Protein AF-A0A963P7X6-F1 (afdb_monomer)

Mean predicted aligned error: 18.22 Å

pLDDT: mean 84.5, std 12.35, range [49.62, 98.19]

Foldseek 3Di:
DVVVVVVVVVVVVVVVVVVVVVVVVVVV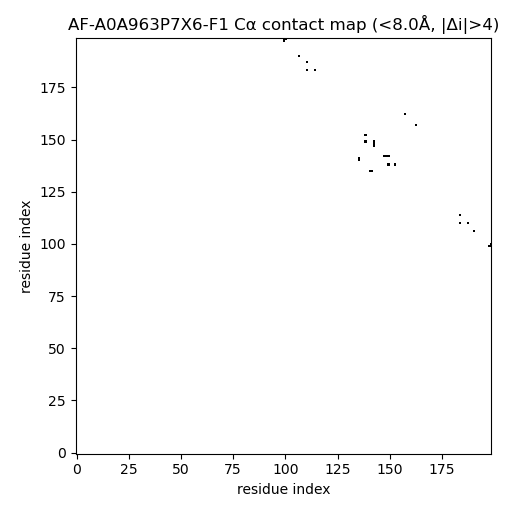VVVVVVVVVVVCVVCVVVVVVVVVVVVVVVVVVVVVVVVVVVVVVVVVVVVVCVVVPPDPPPDCPDPPDDPLDDPDDPLVVVLVVVLVVVVVVVVVVVVVVVVVPPDDPDPVVVCVVVVDDDPDDDDDPQDPVNVVVVVVVVVVVVVVVVVSVVVSVVSVVVVVVVSVVSD

Sequence (199 aa):
NQSLITQELGRMLAASEVQVAALGARVGEYETRLRRAQELLKTAPQIEAEFAQLNRDYGIHKKNYEDLVARRESASLSGELEGSSGSVDFRLIDPPRASQKPVAPNRLLLLPLALIAALGAGLGLAFVLSQLRAVFFDARAVRNTIGLPILGVVTLVRSEAARARESRSLKKFGLASSGLLGMFIAAVVVLTVLANRAG

Radius of gyration: 56.37 Å; Cα contacts (8 Å, |Δi|>4): 15; chains: 1; bounding box: 101×85×148 Å

Secondary structure (DSSP, 8-state):
-HHHHHHHHHHHHHHHHHHHHHHHHHHHHHHHHHHHHHHHHHHHHHHHHHHHHHHHHHHHHHHHHHHHHHHHHHHHHHHHHHHH-TT-----SS-----SS-SS--HHHHHHHHHHHHHHHHHHHHHHHHHH----SSHHHHHHHH-S-----------HHHHHHHHHHHHHHHHHHHHHHHHHHHHHHHHHHHHHH--

Structure (mmCIF, N/CA/C/O backbone):
data_AF-A0A963P7X6-F1
#
_entry.id   AF-A0A963P7X6-F1
#
loop_
_atom_site.group_PDB
_atom_site.id
_atom_site.type_symbol
_atom_site.label_atom_id
_atom_site.label_alt_id
_atom_site.label_comp_id
_atom_site.label_asym_id
_atom_site.label_entity_id
_atom_site.label_seq_id
_atom_site.pdbx_PDB_ins_code
_atom_site.Cartn_x
_atom_site.Cartn_y
_atom_site.Cartn_z
_atom_site.occupancy
_atom_site.B_iso_or_equiv
_atom_site.auth_seq_id
_atom_site.auth_comp_id
_atom_site.auth_asym_id
_atom_site.auth_atom_id
_atom_site.pdbx_PDB_model_num
ATOM 1 N N . ASN A 1 1 ? -62.415 -45.741 93.105 1.00 55.69 1 ASN A N 1
ATOM 2 C CA . ASN A 1 1 ? -61.188 -44.942 92.861 1.00 55.69 1 ASN A CA 1
ATOM 3 C C . ASN A 1 1 ? -60.464 -45.211 91.540 1.00 55.69 1 ASN A C 1
ATOM 5 O O . ASN A 1 1 ? -59.745 -44.325 91.108 1.00 55.69 1 ASN A O 1
ATOM 9 N N . GLN A 1 2 ? -60.654 -46.347 90.851 1.00 58.19 2 GLN A N 1
ATOM 10 C CA . GLN A 1 2 ? -59.949 -46.631 89.581 1.00 58.19 2 GLN A CA 1
ATOM 11 C C . GLN A 1 2 ? -60.440 -45.803 88.369 1.00 58.19 2 GLN A C 1
ATOM 13 O O . GLN A 1 2 ? -59.652 -45.505 87.482 1.00 58.19 2 GLN A O 1
ATOM 18 N N . SER A 1 3 ? -61.700 -45.347 88.375 1.00 69.31 3 SER A N 1
ATOM 19 C CA . SER A 1 3 ? -62.308 -44.538 87.297 1.00 69.31 3 SER A CA 1
ATOM 20 C C . SER A 1 3 ? -61.734 -43.122 87.146 1.00 69.31 3 SER A C 1
ATOM 22 O O . SER A 1 3 ? -61.826 -42.553 86.063 1.00 69.31 3 SER A O 1
ATOM 24 N N . LEU A 1 4 ? -61.183 -42.534 88.212 1.00 74.50 4 LEU A N 1
ATOM 25 C CA . LEU A 1 4 ? -60.636 -41.169 88.189 1.00 74.50 4 LEU A CA 1
ATOM 26 C C . LEU A 1 4 ? -59.253 -41.132 87.527 1.00 74.50 4 LEU A C 1
ATOM 28 O O . LEU A 1 4 ? -58.960 -40.235 86.746 1.00 74.50 4 LEU A O 1
ATOM 32 N N . ILE A 1 5 ? -58.426 -42.151 87.781 1.00 78.44 5 ILE A N 1
ATOM 33 C CA . ILE A 1 5 ? -57.069 -42.254 87.227 1.00 78.44 5 ILE A CA 1
ATOM 34 C C . ILE A 1 5 ? -57.119 -42.484 85.713 1.00 78.44 5 ILE A C 1
ATOM 36 O O . ILE A 1 5 ? -56.366 -41.865 84.969 1.00 78.44 5 ILE A O 1
ATOM 40 N N . THR A 1 6 ? -58.042 -43.320 85.232 1.00 82.19 6 THR A N 1
ATOM 41 C CA . THR A 1 6 ? -58.238 -43.547 83.791 1.00 82.19 6 THR A CA 1
ATOM 42 C C . THR A 1 6 ? -58.723 -42.292 83.064 1.00 82.19 6 THR A C 1
ATOM 44 O O . THR A 1 6 ? -58.369 -42.074 81.909 1.00 82.19 6 THR A O 1
ATOM 47 N N . GLN A 1 7 ? -59.507 -41.448 83.740 1.00 82.38 7 GLN A N 1
ATOM 48 C CA . GLN A 1 7 ? -60.008 -40.192 83.183 1.00 82.38 7 GLN A CA 1
ATOM 49 C C . GLN A 1 7 ? -58.900 -39.131 83.088 1.00 82.38 7 GLN A C 1
ATOM 51 O O . GLN A 1 7 ? -58.818 -38.412 82.092 1.00 82.38 7 GLN A O 1
ATOM 56 N N . GLU A 1 8 ? -58.010 -39.083 84.083 1.00 83.25 8 GLU A N 1
ATOM 57 C CA . GLU A 1 8 ? -56.861 -38.175 84.090 1.00 83.25 8 GLU A CA 1
ATOM 58 C C . GLU A 1 8 ? -55.786 -38.596 83.075 1.00 83.25 8 GLU A C 1
ATOM 60 O O . GLU A 1 8 ? -55.286 -37.759 82.325 1.00 83.25 8 GLU A O 1
ATOM 65 N N . LEU A 1 9 ? -55.503 -39.901 82.955 1.00 83.88 9 LEU A N 1
ATOM 66 C CA . LEU A 1 9 ? -54.617 -40.437 81.914 1.00 83.88 9 LEU A CA 1
ATOM 67 C C . LEU A 1 9 ? -55.161 -40.166 80.502 1.00 83.88 9 LEU A C 1
ATOM 69 O O . LEU A 1 9 ? -54.397 -39.787 79.618 1.00 83.88 9 LEU A O 1
ATOM 73 N N . GLY A 1 10 ? -56.478 -40.293 80.295 1.00 86.06 10 GLY A N 1
ATOM 74 C CA . GLY A 1 10 ? -57.125 -39.941 79.028 1.00 86.06 10 GLY A CA 1
ATOM 75 C C . GLY A 1 10 ? -57.015 -38.450 78.689 1.00 86.06 10 GLY A C 1
ATOM 76 O O . GLY A 1 10 ? -56.742 -38.100 77.543 1.00 86.06 10 GLY A O 1
ATOM 77 N N . ARG A 1 11 ? -57.149 -37.559 79.685 1.00 88.38 11 ARG A N 1
ATOM 78 C CA . ARG A 1 11 ? -56.899 -36.116 79.510 1.00 88.38 11 ARG A CA 1
ATOM 79 C C . ARG A 1 11 ? -55.444 -35.811 79.176 1.00 88.38 11 ARG A C 1
ATOM 81 O O . ARG A 1 11 ? -55.201 -34.987 78.302 1.00 88.38 11 ARG A O 1
ATOM 88 N N . MET A 1 12 ? -54.492 -36.450 79.856 1.00 87.06 12 MET A N 1
ATOM 89 C CA . MET A 1 12 ? -53.063 -36.267 79.586 1.00 87.06 12 MET A CA 1
ATOM 90 C C . MET A 1 12 ? -52.685 -36.740 78.181 1.00 87.06 12 MET A C 1
ATOM 92 O O . MET A 1 12 ? -51.943 -36.044 77.490 1.00 87.06 12 MET A O 1
ATOM 96 N N . LEU A 1 13 ? -53.230 -37.878 77.739 1.00 90.50 13 LEU A N 1
ATOM 97 C CA . LEU A 1 13 ? -53.030 -38.377 76.380 1.00 90.50 13 LEU A CA 1
ATOM 98 C C . LEU A 1 13 ? -53.606 -37.402 75.348 1.00 90.50 13 LEU A C 1
ATOM 100 O O . LEU A 1 13 ? -52.876 -36.969 74.465 1.00 90.50 13 LEU A O 1
ATOM 104 N N . ALA A 1 14 ? -54.857 -36.963 75.520 1.00 90.00 14 ALA A N 1
ATOM 105 C CA . ALA A 1 14 ? -55.477 -35.980 74.633 1.00 90.00 14 ALA A CA 1
ATOM 106 C C . ALA A 1 14 ? -54.707 -34.642 74.609 1.00 90.00 14 ALA A C 1
ATOM 108 O O . ALA A 1 14 ? -54.530 -34.038 73.553 1.00 90.00 14 ALA A O 1
ATOM 109 N N . ALA A 1 15 ? -54.195 -34.181 75.755 1.00 91.31 15 ALA A N 1
ATOM 110 C CA . ALA A 1 15 ? -53.365 -32.979 75.832 1.00 91.31 15 ALA A CA 1
ATOM 111 C C . ALA A 1 15 ? -52.019 -33.150 75.102 1.00 91.31 15 ALA A C 1
ATOM 113 O O . ALA A 1 15 ? -51.559 -32.222 74.433 1.00 91.31 15 ALA A O 1
ATOM 114 N N . SER A 1 16 ? -51.398 -34.329 75.201 1.00 90.56 16 SER A N 1
ATOM 115 C CA . SER A 1 16 ? -50.170 -34.663 74.476 1.00 90.56 16 SER A CA 1
ATOM 116 C C . SER A 1 16 ? -50.413 -34.773 72.968 1.00 90.56 16 SER A C 1
ATOM 118 O O . SER A 1 16 ? -49.650 -34.201 72.194 1.00 90.56 16 SER A O 1
ATOM 120 N N . GLU A 1 17 ? -51.507 -35.405 72.538 1.00 92.38 17 GLU A N 1
ATOM 121 C CA . GLU A 1 17 ? -51.907 -35.492 71.128 1.00 92.38 17 GLU A CA 1
ATOM 122 C C . GLU A 1 17 ? -52.142 -34.104 70.517 1.00 92.38 17 GLU A C 1
ATOM 124 O O . GLU A 1 17 ? -51.655 -33.816 69.423 1.00 92.38 17 GLU A O 1
ATOM 129 N N . VAL A 1 18 ? -52.800 -33.198 71.251 1.00 93.75 18 VAL A N 1
ATOM 130 C CA . VAL A 1 18 ? -52.970 -31.798 70.832 1.00 93.75 18 VAL A CA 1
ATOM 131 C C . VAL A 1 18 ? -51.624 -31.071 70.746 1.00 93.75 18 VAL A C 1
ATOM 133 O O . VAL A 1 18 ? -51.409 -30.308 69.804 1.00 93.75 18 VAL A O 1
ATOM 136 N N . GLN A 1 19 ? -50.692 -31.312 71.676 1.00 93.81 19 GLN A N 1
ATOM 137 C CA . GLN A 1 19 ? -49.341 -30.743 71.587 1.00 93.81 19 GLN A CA 1
ATOM 138 C C . GLN A 1 19 ? -48.577 -31.254 70.365 1.00 93.81 19 GLN A C 1
ATOM 140 O O . GLN A 1 19 ? -47.959 -30.450 69.670 1.00 93.81 19 GLN A O 1
ATOM 145 N N . VAL A 1 20 ? -48.634 -32.558 70.079 1.00 94.06 20 VAL A N 1
ATOM 146 C CA . VAL A 1 20 ? -47.999 -33.153 68.894 1.00 94.06 20 VAL A CA 1
ATOM 147 C C . VAL A 1 20 ? -48.605 -32.569 67.618 1.00 94.06 20 VAL A C 1
ATOM 149 O O . VAL A 1 20 ? -47.859 -32.164 66.727 1.00 94.06 20 VAL A O 1
ATOM 152 N N . ALA A 1 21 ? -49.931 -32.428 67.546 1.00 93.44 21 ALA A N 1
ATOM 153 C CA . ALA A 1 21 ? -50.608 -31.797 66.414 1.00 93.44 21 ALA A CA 1
ATOM 154 C C . ALA A 1 21 ? -50.208 -30.317 66.242 1.00 93.44 21 ALA A C 1
ATOM 156 O O . ALA A 1 21 ? -49.926 -29.874 65.127 1.00 93.44 21 ALA A O 1
ATOM 157 N N . ALA A 1 22 ? -50.113 -29.555 67.337 1.00 94.69 22 ALA A N 1
ATOM 158 C CA . ALA A 1 22 ? -49.682 -28.157 67.314 1.00 94.69 22 ALA A CA 1
ATOM 159 C C . ALA A 1 22 ? -48.206 -27.999 66.903 1.00 94.69 22 ALA A C 1
ATOM 161 O O . ALA A 1 22 ? -47.863 -27.092 66.141 1.00 94.69 22 ALA A O 1
ATOM 162 N N . LEU A 1 23 ? -47.325 -28.885 67.379 1.00 94.75 23 LEU A N 1
ATOM 163 C CA . LEU A 1 23 ? -45.923 -28.951 66.960 1.00 94.75 23 LEU A CA 1
ATOM 164 C C . LEU A 1 23 ? -45.806 -29.325 65.479 1.00 94.75 23 LEU A C 1
ATOM 166 O O . LEU A 1 23 ? -45.053 -28.673 64.761 1.00 94.75 23 LEU A O 1
ATOM 170 N N . GLY A 1 24 ? -46.594 -30.290 64.998 1.00 95.94 24 GLY A N 1
ATOM 171 C CA . GLY A 1 24 ? -46.655 -30.656 63.581 1.00 95.94 24 GLY A CA 1
ATOM 172 C C . GLY A 1 24 ? -47.089 -29.488 62.690 1.00 95.94 24 GLY A C 1
ATOM 173 O O . GLY A 1 24 ? -46.449 -29.215 61.674 1.00 95.94 24 GLY A O 1
ATOM 174 N N . ALA A 1 25 ? -48.108 -28.729 63.109 1.00 95.38 25 ALA A N 1
ATOM 175 C CA . ALA A 1 25 ? -48.533 -27.515 62.411 1.00 95.38 25 ALA A CA 1
ATOM 176 C C . ALA A 1 25 ? -47.420 -26.450 62.364 1.00 95.38 25 ALA A C 1
ATOM 178 O O . ALA A 1 25 ? -47.186 -25.850 61.313 1.00 95.38 25 ALA A O 1
ATOM 179 N N . ARG A 1 26 ? -46.681 -26.256 63.468 1.00 95.88 26 ARG A N 1
ATOM 180 C CA . ARG A 1 26 ? -45.519 -25.348 63.511 1.00 95.88 26 ARG A CA 1
ATOM 181 C C . ARG A 1 26 ? -44.387 -25.802 62.594 1.00 95.88 26 ARG A C 1
ATOM 183 O O . ARG A 1 26 ? -43.795 -24.964 61.923 1.00 95.88 26 ARG A O 1
ATOM 190 N N . VAL A 1 27 ? -44.082 -27.100 62.542 1.00 96.75 27 VAL A N 1
ATOM 191 C CA . VAL A 1 27 ? -43.053 -27.641 61.636 1.00 96.75 27 VAL A CA 1
ATOM 192 C C . VAL A 1 27 ? -43.431 -27.363 60.182 1.00 96.75 27 VAL A C 1
ATOM 194 O O . VAL A 1 27 ? -42.625 -26.783 59.458 1.00 96.75 27 VAL A O 1
ATOM 197 N N . GLY A 1 28 ? -44.670 -27.658 59.775 1.00 96.69 28 GLY A N 1
ATOM 198 C CA . GLY A 1 28 ? -45.136 -27.372 58.413 1.00 96.69 28 GLY A CA 1
ATOM 199 C C . GLY A 1 28 ? -45.115 -25.876 58.063 1.00 96.69 28 GLY A C 1
ATOM 200 O O . GLY A 1 28 ? -44.778 -25.489 56.936 1.00 96.69 28 GLY A O 1
ATOM 201 N N . GLU A 1 29 ? -45.410 -25.007 59.034 1.00 96.88 29 GLU A N 1
ATOM 202 C CA . GLU A 1 29 ? -45.262 -23.560 58.877 1.00 96.88 29 GLU A CA 1
ATOM 203 C C . GLU A 1 29 ? -43.791 -23.159 58.672 1.00 96.88 29 GLU A C 1
ATOM 205 O O . GLU A 1 29 ? -43.476 -22.426 57.728 1.00 96.88 29 GLU A O 1
ATOM 210 N N . TYR A 1 30 ? -42.878 -23.651 59.515 1.00 96.62 30 TYR A N 1
ATOM 211 C CA . TYR A 1 30 ? -41.449 -23.352 59.413 1.00 96.62 30 TYR A CA 1
ATOM 212 C C . TYR A 1 30 ? -40.830 -23.884 58.121 1.00 96.62 30 TYR A C 1
ATOM 214 O O . TYR A 1 30 ? -40.064 -23.159 57.491 1.00 96.62 30 TYR A O 1
ATOM 222 N N . GLU A 1 31 ? -41.200 -25.079 57.664 1.00 96.88 31 GLU A N 1
ATOM 223 C CA . GLU A 1 31 ? -40.775 -25.612 56.365 1.00 96.88 31 GLU A CA 1
ATOM 224 C C . GLU A 1 31 ? -41.252 -24.732 55.204 1.00 96.88 31 GLU A C 1
ATOM 226 O O . GLU A 1 31 ? -40.530 -24.498 54.234 1.00 96.88 31 GLU A O 1
ATOM 231 N N . THR A 1 32 ? -42.466 -24.190 55.298 1.00 97.06 32 THR A N 1
ATOM 232 C CA . THR A 1 32 ? -43.000 -23.267 54.289 1.00 97.06 32 THR A CA 1
ATOM 233 C C . THR A 1 32 ? -42.265 -21.925 54.306 1.00 97.06 32 THR A C 1
ATOM 235 O O . THR A 1 32 ? -41.929 -21.395 53.244 1.00 97.06 32 THR A O 1
ATOM 238 N N . ARG A 1 33 ? -41.942 -21.395 55.493 1.00 96.06 33 ARG A N 1
ATOM 239 C CA . ARG A 1 33 ? -41.109 -20.190 55.644 1.00 96.06 33 ARG A CA 1
ATOM 240 C C . ARG A 1 33 ? -39.686 -20.415 55.122 1.00 96.06 33 ARG A C 1
ATOM 242 O O . ARG A 1 33 ? -39.170 -19.551 54.417 1.00 96.06 33 ARG A O 1
ATOM 249 N N . LEU A 1 34 ? -39.085 -21.575 55.402 1.00 96.19 34 LEU A N 1
ATOM 250 C CA . LEU A 1 34 ? -37.756 -21.958 54.920 1.00 96.19 34 LEU A CA 1
ATOM 251 C C . LEU A 1 34 ? -37.727 -22.019 53.391 1.00 96.19 34 LEU A C 1
ATOM 253 O O . LEU A 1 34 ? -36.863 -21.399 52.780 1.00 96.19 34 LEU A O 1
ATOM 257 N N . ARG A 1 35 ? -38.704 -22.692 52.769 1.00 96.19 35 ARG A N 1
ATOM 258 C CA . ARG A 1 35 ? -38.819 -22.758 51.303 1.00 96.19 35 ARG A CA 1
ATOM 259 C C . ARG A 1 35 ? -38.944 -21.369 50.683 1.00 96.19 35 ARG A C 1
ATOM 261 O O . ARG A 1 35 ? -38.257 -21.072 49.713 1.00 96.19 35 ARG A O 1
ATOM 268 N N . ARG A 1 36 ? -39.756 -20.485 51.274 1.00 95.00 36 ARG A N 1
ATOM 269 C CA . ARG A 1 36 ? -39.890 -19.094 50.810 1.00 95.00 36 ARG A CA 1
ATOM 270 C C . ARG A 1 36 ? -38.576 -18.315 50.934 1.00 95.00 36 ARG A C 1
ATOM 272 O O . ARG A 1 36 ? -38.212 -17.601 50.008 1.00 95.00 36 ARG A O 1
ATOM 279 N N . ALA A 1 37 ? -37.855 -18.465 52.045 1.00 93.50 37 ALA A N 1
ATOM 280 C CA . ALA A 1 37 ? -36.552 -17.830 52.235 1.00 93.50 37 ALA A CA 1
ATOM 281 C C . ALA A 1 37 ? -35.497 -18.362 51.249 1.00 93.50 37 ALA A C 1
ATOM 283 O O . ALA A 1 37 ? -34.727 -17.582 50.696 1.00 93.50 37 ALA A O 1
ATOM 284 N N . GLN A 1 38 ? -35.490 -19.670 50.982 1.00 93.06 38 GLN A N 1
ATOM 285 C CA . GLN A 1 38 ? -34.602 -20.289 49.996 1.00 93.06 38 GLN A CA 1
ATOM 286 C C . GLN A 1 38 ? -34.885 -19.799 48.573 1.00 93.06 38 GLN A C 1
ATOM 288 O O . GLN A 1 38 ? -33.942 -19.533 47.836 1.00 93.06 38 GLN A O 1
ATOM 293 N N . GLU A 1 39 ? -36.152 -19.642 48.187 1.00 92.44 39 GLU A N 1
ATOM 294 C CA . GLU A 1 39 ? -36.515 -19.061 46.887 1.00 92.44 39 GLU A CA 1
ATOM 295 C C . GLU A 1 39 ? -36.036 -17.608 46.761 1.00 92.44 39 GLU A C 1
ATOM 297 O O . GLU A 1 39 ? -35.386 -17.263 45.777 1.00 92.44 39 GLU A O 1
ATOM 302 N N . LEU A 1 40 ? -36.235 -16.782 47.794 1.00 90.88 40 LEU A N 1
ATOM 303 C CA . LEU A 1 40 ? -35.739 -15.399 47.808 1.00 90.88 40 LEU A CA 1
ATOM 304 C C . LEU A 1 40 ? -34.207 -15.319 47.697 1.00 90.88 40 LEU A C 1
ATOM 306 O O . LEU A 1 40 ? -33.678 -14.450 47.002 1.00 90.88 40 LEU A O 1
ATOM 310 N N . LEU A 1 41 ? -33.485 -16.240 48.345 1.00 90.62 41 LEU A N 1
ATOM 311 C CA . LEU A 1 41 ? -32.024 -16.329 48.251 1.00 90.62 41 LEU A CA 1
ATOM 312 C C . LEU A 1 41 ? -31.540 -16.720 46.851 1.00 90.62 41 LEU A C 1
ATOM 314 O O . LEU A 1 41 ? -30.445 -16.320 46.466 1.00 90.62 41 LEU A O 1
ATOM 318 N N . LYS A 1 42 ? -32.329 -17.475 46.077 1.00 90.81 42 LYS A N 1
ATOM 319 C CA . LYS A 1 42 ? -31.991 -17.808 44.684 1.00 90.81 42 LYS A CA 1
ATOM 320 C C . LYS A 1 42 ? -32.194 -16.620 43.745 1.00 90.81 42 LYS A C 1
ATOM 322 O O . LYS A 1 42 ? -31.423 -16.461 42.802 1.00 90.81 42 LYS A O 1
ATOM 327 N N . THR A 1 43 ? -33.209 -15.792 43.991 1.00 91.44 43 THR A N 1
ATOM 328 C CA . THR A 1 43 ? -33.539 -14.649 43.125 1.00 91.44 43 THR A CA 1
ATOM 329 C C . THR A 1 43 ? -32.703 -13.407 43.424 1.00 91.44 43 THR A C 1
ATOM 331 O O . THR A 1 43 ? -32.418 -12.636 42.512 1.00 91.44 43 THR A O 1
ATOM 334 N N . ALA A 1 44 ? -32.271 -13.204 44.673 1.00 93.00 44 ALA A N 1
ATOM 335 C CA . ALA A 1 44 ? -31.518 -12.008 45.063 1.00 93.00 44 ALA A CA 1
ATOM 336 C C . ALA A 1 44 ? -30.215 -11.785 44.252 1.00 93.00 44 ALA A C 1
ATOM 338 O O . ALA A 1 44 ? -30.013 -10.666 43.782 1.00 93.00 44 ALA A O 1
ATOM 339 N N . PRO A 1 45 ? -29.368 -12.804 43.988 1.00 94.19 45 PRO A N 1
ATOM 340 C CA . PRO A 1 45 ? -28.168 -12.630 43.165 1.00 94.19 45 PRO A CA 1
ATOM 341 C C . PRO A 1 45 ? -28.470 -12.271 41.706 1.00 94.19 45 PRO A C 1
ATOM 343 O O . PRO A 1 45 ? -27.689 -11.563 41.079 1.00 94.19 45 PRO A O 1
ATOM 346 N N . GLN A 1 46 ? -29.588 -12.762 41.160 1.00 92.00 46 GLN A N 1
ATOM 347 C CA . GLN A 1 46 ? -29.990 -12.472 39.781 1.00 92.00 46 GLN A CA 1
ATOM 348 C C . GLN A 1 46 ? -30.399 -11.005 39.635 1.00 92.00 46 GLN A C 1
ATOM 350 O O . GLN A 1 46 ? -29.947 -10.339 38.710 1.00 92.00 46 GLN A O 1
ATOM 355 N N . ILE A 1 47 ? -31.178 -10.495 40.594 1.00 95.00 47 ILE A N 1
ATOM 356 C CA . ILE A 1 47 ? -31.592 -9.088 40.637 1.00 95.00 47 ILE A CA 1
ATOM 357 C C . ILE A 1 47 ? -30.371 -8.172 40.784 1.00 95.00 47 ILE A C 1
ATOM 359 O O . ILE A 1 47 ? -30.266 -7.175 40.076 1.00 95.00 47 ILE A O 1
ATOM 363 N N . GLU A 1 48 ? -29.421 -8.518 41.658 1.00 95.19 48 GLU A N 1
ATOM 364 C CA . GLU A 1 48 ? -28.190 -7.736 41.835 1.00 95.19 48 GLU A CA 1
ATOM 365 C C . GLU A 1 48 ? -27.339 -7.714 40.554 1.00 95.19 48 GLU A C 1
ATOM 367 O O . GLU A 1 48 ? -26.826 -6.669 40.153 1.00 95.19 48 GLU A O 1
ATOM 372 N N . ALA A 1 49 ? -27.221 -8.857 39.869 1.00 95.69 49 ALA A N 1
ATOM 373 C CA . ALA A 1 49 ? -26.503 -8.947 38.601 1.00 95.69 49 ALA A CA 1
ATOM 374 C C . ALA A 1 49 ? -27.172 -8.111 37.497 1.00 95.69 49 ALA A C 1
ATOM 376 O O . ALA A 1 49 ? -26.480 -7.390 36.776 1.00 95.69 49 ALA A O 1
ATOM 377 N N . GLU A 1 50 ? -28.502 -8.168 37.388 1.00 96.25 50 GLU A N 1
ATOM 378 C CA . GLU A 1 50 ? -29.278 -7.376 36.428 1.00 96.25 50 GLU A CA 1
ATOM 379 C C . GLU A 1 50 ? -29.161 -5.874 36.718 1.00 96.25 50 GLU A C 1
ATOM 381 O O . GLU A 1 50 ? -28.917 -5.080 35.809 1.00 96.25 50 GLU A O 1
ATOM 386 N N . PHE A 1 51 ? -29.229 -5.476 37.991 1.00 97.12 51 PHE A N 1
ATOM 387 C CA . PHE A 1 51 ? -29.033 -4.089 38.408 1.00 97.12 51 PHE A CA 1
ATOM 388 C C . PHE A 1 51 ? -27.621 -3.581 38.075 1.00 97.12 51 PHE A C 1
ATOM 390 O O . PHE A 1 51 ? -27.458 -2.491 37.517 1.00 97.12 51 PHE A O 1
ATOM 397 N N . ALA A 1 52 ? -26.589 -4.384 38.351 1.00 97.50 52 ALA A N 1
ATOM 398 C CA . ALA A 1 52 ? -25.207 -4.051 38.019 1.00 97.50 52 ALA A CA 1
ATOM 399 C C . ALA A 1 52 ? -24.979 -3.943 36.501 1.00 97.50 52 ALA A C 1
ATOM 401 O O . ALA A 1 52 ? -24.215 -3.081 36.049 1.00 97.50 52 ALA A O 1
ATOM 402 N N . GLN A 1 53 ? -25.633 -4.799 35.712 1.00 97.31 53 GLN A N 1
ATOM 403 C CA . GLN A 1 53 ? -25.605 -4.727 34.254 1.00 97.31 53 GLN A CA 1
ATOM 404 C C . GLN A 1 53 ? -26.284 -3.448 33.755 1.00 97.31 53 GLN A C 1
ATOM 406 O O . GLN A 1 53 ? -25.662 -2.681 33.024 1.00 97.31 53 GLN A O 1
ATOM 411 N N . LEU A 1 54 ? -27.501 -3.159 34.220 1.00 97.69 54 LEU A N 1
ATOM 412 C CA . LEU A 1 54 ? -28.256 -1.975 33.815 1.00 97.69 54 LEU A CA 1
ATOM 413 C C . LEU A 1 54 ? -27.502 -0.677 34.129 1.00 97.69 54 LEU A C 1
ATOM 415 O O . LEU A 1 54 ? -27.451 0.233 33.303 1.00 97.69 54 LEU A O 1
ATOM 419 N N . ASN A 1 55 ? -26.866 -0.597 35.299 1.00 97.62 55 ASN A N 1
ATOM 420 C CA . ASN A 1 55 ? -26.071 0.568 35.680 1.00 97.62 55 ASN A CA 1
ATOM 421 C C . ASN A 1 55 ? -24.837 0.755 34.776 1.00 97.62 55 ASN A C 1
ATOM 423 O O . ASN A 1 55 ? -24.478 1.880 34.421 1.00 97.62 55 ASN A O 1
ATOM 427 N N . ARG A 1 56 ? -24.195 -0.346 34.364 1.00 97.62 56 ARG A N 1
ATOM 428 C CA . ARG A 1 56 ? -23.068 -0.315 33.423 1.00 97.62 56 ARG A CA 1
ATOM 429 C C . ARG A 1 56 ? -23.509 0.150 32.040 1.00 97.62 56 ARG A C 1
ATOM 431 O O . ARG A 1 56 ? -22.867 1.033 31.472 1.00 97.62 56 ARG A O 1
ATOM 438 N N . ASP A 1 57 ? -24.602 -0.410 31.534 1.00 98.06 57 ASP A N 1
ATOM 439 C CA . ASP A 1 57 ? -25.155 -0.070 30.223 1.00 98.06 57 ASP A CA 1
ATOM 440 C C . ASP A 1 57 ? -25.584 1.401 30.193 1.00 98.06 57 ASP A C 1
ATOM 442 O O . ASP A 1 57 ? -25.206 2.143 29.284 1.00 98.06 57 ASP A O 1
ATOM 446 N N . TYR A 1 58 ? -26.258 1.874 31.245 1.00 98.19 58 TYR A N 1
ATOM 447 C CA . TYR A 1 58 ? -26.584 3.289 31.417 1.00 98.19 58 TYR A CA 1
ATOM 448 C C . TYR A 1 58 ? -25.333 4.181 31.386 1.00 98.19 58 TYR A C 1
ATOM 450 O O . TYR A 1 58 ? -25.319 5.201 30.695 1.00 98.19 58 TYR A O 1
ATOM 458 N N . GLY A 1 59 ? -24.257 3.785 32.076 1.00 98.00 59 GLY A N 1
ATOM 459 C CA . GLY A 1 59 ? -22.982 4.504 32.060 1.00 98.00 59 GLY A CA 1
ATOM 460 C C . GLY A 1 59 ? -22.357 4.606 30.663 1.00 98.00 59 GLY A C 1
ATOM 461 O O . GLY A 1 59 ? -21.894 5.680 30.273 1.00 98.00 59 GLY A O 1
ATOM 462 N N . ILE A 1 60 ? -22.390 3.521 29.883 1.00 98.19 60 ILE A N 1
ATOM 463 C CA . ILE A 1 60 ? -21.897 3.497 28.497 1.00 98.19 60 ILE A CA 1
ATOM 464 C C . ILE A 1 60 ? -22.750 4.408 27.608 1.00 98.19 60 ILE A C 1
ATOM 466 O O . ILE A 1 60 ? -22.211 5.228 26.864 1.00 98.19 60 ILE A O 1
ATOM 470 N N . HIS A 1 61 ? -24.076 4.300 27.696 1.00 97.81 61 HIS A N 1
ATOM 471 C CA . HIS A 1 61 ? -24.988 5.112 26.894 1.00 97.81 61 HIS A CA 1
ATOM 472 C C . HIS A 1 61 ? -24.866 6.602 27.209 1.00 97.81 61 HIS A C 1
ATOM 474 O O . HIS A 1 61 ? -24.812 7.412 26.283 1.00 97.81 61 HIS A O 1
ATOM 480 N N . LYS A 1 62 ? -24.752 6.960 28.492 1.00 98.12 62 LYS A N 1
ATOM 481 C CA . LYS A 1 62 ? -24.525 8.340 28.924 1.00 98.12 62 LYS A CA 1
ATOM 482 C C . LYS A 1 62 ? -23.216 8.894 28.358 1.00 98.12 62 LYS A C 1
ATOM 484 O O . LYS A 1 62 ? -23.237 9.959 27.749 1.00 98.12 62 LYS A O 1
ATOM 489 N N . LYS A 1 63 ? -22.107 8.156 28.487 1.00 98.12 63 LYS A N 1
ATOM 490 C CA . LYS A 1 63 ? -20.804 8.568 27.943 1.00 98.12 63 LYS A CA 1
ATOM 491 C C . LYS A 1 63 ? -20.861 8.767 26.427 1.00 98.12 63 LYS A C 1
ATOM 493 O O . LYS A 1 63 ? -20.408 9.788 25.926 1.00 98.12 63 LYS A O 1
ATOM 498 N N . ASN A 1 64 ? -21.449 7.817 25.699 1.00 97.75 64 ASN A N 1
ATOM 49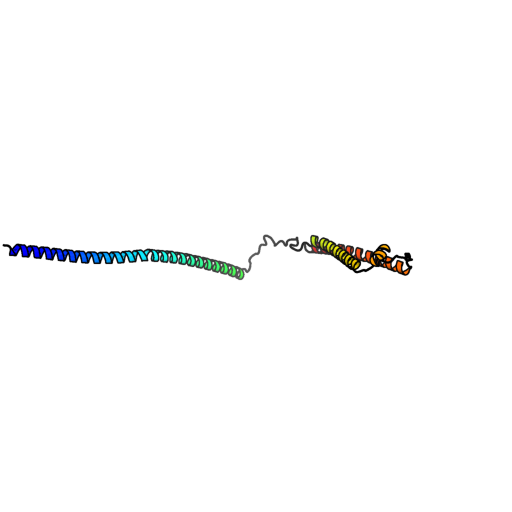9 C CA . ASN A 1 64 ? -21.583 7.925 24.247 1.00 97.75 64 ASN A CA 1
ATOM 500 C C . ASN A 1 64 ? -22.400 9.162 23.859 1.00 97.75 64 ASN A C 1
ATOM 502 O O . ASN A 1 64 ? -21.999 9.898 22.963 1.00 97.75 64 ASN A O 1
ATOM 506 N N . TYR A 1 65 ? -23.522 9.407 24.540 1.00 98.19 65 TYR A N 1
ATOM 507 C CA . TYR A 1 65 ? -24.339 10.596 24.314 1.00 98.19 65 TYR A CA 1
ATOM 508 C C . TYR A 1 65 ? -23.544 11.889 24.546 1.00 98.19 65 TYR A C 1
ATOM 510 O O . TYR A 1 65 ? -23.565 12.768 23.689 1.00 98.19 65 TYR A O 1
ATOM 518 N N . GLU A 1 66 ? -22.802 11.986 25.651 1.00 97.94 66 GLU A N 1
ATOM 519 C CA . GLU A 1 66 ? -21.938 13.136 25.949 1.00 97.94 66 GLU A CA 1
ATOM 520 C C . GLU A 1 66 ? -20.866 13.340 24.862 1.00 97.94 66 GLU A C 1
ATOM 522 O O . GLU A 1 66 ? -20.707 14.454 24.361 1.00 97.94 66 GLU A O 1
ATOM 527 N N . ASP A 1 67 ? -20.204 12.268 24.414 1.00 97.88 67 ASP A N 1
ATOM 528 C CA . ASP A 1 67 ? -19.204 12.317 23.337 1.00 97.88 67 ASP A CA 1
ATOM 529 C C . ASP A 1 67 ? -19.820 12.768 21.995 1.00 97.88 67 ASP A C 1
ATOM 531 O O . ASP A 1 67 ? -19.220 13.546 21.248 1.00 97.88 67 ASP A O 1
ATOM 535 N N . LEU A 1 68 ? -21.027 12.294 21.671 1.00 97.69 68 LEU A N 1
ATOM 536 C CA . LEU A 1 68 ? -21.783 12.676 20.472 1.00 97.69 68 LEU A CA 1
ATOM 537 C C . LEU A 1 68 ? -22.197 14.154 20.509 1.00 97.69 68 LEU A C 1
ATOM 539 O O . LEU A 1 68 ? -22.076 14.851 19.498 1.00 97.69 68 LEU A O 1
ATOM 543 N N . VAL A 1 69 ? -22.649 14.644 21.666 1.00 97.81 69 VAL A N 1
ATOM 544 C CA . VAL A 1 69 ? -23.000 16.057 21.870 1.00 97.81 69 VAL A CA 1
ATOM 545 C C . VAL A 1 69 ? -21.763 16.942 21.736 1.00 97.81 69 VAL A C 1
ATOM 547 O O . VAL A 1 69 ? -21.801 17.902 20.968 1.00 97.81 69 VAL A O 1
ATOM 550 N N . ALA A 1 70 ? -20.648 16.582 22.377 1.00 97.06 70 ALA A N 1
ATOM 551 C CA . ALA A 1 70 ? -19.394 17.328 22.272 1.00 97.06 70 ALA A CA 1
ATOM 552 C C . ALA A 1 70 ? -18.886 17.402 20.820 1.00 97.06 70 ALA A C 1
ATOM 554 O O . ALA A 1 70 ? -18.485 18.462 20.339 1.00 97.06 70 ALA A O 1
ATOM 555 N N . ARG A 1 71 ? -18.965 16.291 20.072 1.00 95.69 71 ARG A N 1
ATOM 556 C CA . ARG A 1 71 ? -18.615 16.263 18.641 1.00 95.69 71 ARG A CA 1
ATOM 557 C C . ARG A 1 71 ? -19.518 17.175 17.817 1.00 95.69 71 ARG A C 1
ATOM 559 O O . ARG A 1 71 ? -19.012 17.916 16.976 1.00 95.69 71 ARG A O 1
ATOM 566 N N . ARG A 1 72 ? -20.830 17.154 18.062 1.00 95.31 72 ARG A N 1
ATOM 567 C CA . ARG A 1 72 ? -21.785 18.037 17.378 1.00 95.31 72 ARG A CA 1
ATOM 568 C C . ARG A 1 72 ? -21.474 19.507 17.645 1.00 95.31 72 ARG A C 1
ATOM 570 O O . ARG A 1 72 ? -21.472 20.291 16.703 1.00 95.31 72 ARG A O 1
ATOM 577 N N . GLU A 1 73 ? -21.205 19.872 18.893 1.00 94.12 73 GLU A N 1
ATOM 578 C CA . GLU A 1 73 ? -20.862 21.247 19.262 1.00 94.12 73 GLU A CA 1
ATOM 579 C C . GLU A 1 73 ? -19.557 21.687 18.591 1.00 94.12 73 GLU A C 1
ATOM 581 O O . GLU A 1 73 ? -19.521 22.733 17.949 1.00 94.12 73 GLU A O 1
ATOM 586 N N . SER A 1 74 ? -18.522 20.839 18.609 1.00 90.81 74 SER A N 1
ATOM 587 C CA . SER A 1 74 ? -17.255 21.128 17.922 1.00 90.81 74 SER A CA 1
ATOM 588 C C . SER A 1 74 ? -17.417 21.305 16.404 1.00 90.81 74 SER A C 1
ATOM 590 O O . SER A 1 74 ? -16.776 22.171 15.804 1.00 90.81 74 SER A O 1
ATOM 592 N N . ALA A 1 75 ? -18.308 20.528 15.777 1.00 90.81 75 ALA A N 1
ATOM 593 C CA . ALA A 1 75 ? -18.632 20.664 14.361 1.00 90.81 75 ALA A CA 1
ATOM 594 C C . ALA A 1 75 ? -19.448 21.936 14.074 1.00 90.81 75 ALA A C 1
ATOM 596 O O . ALA A 1 75 ? -19.180 22.601 13.077 1.00 90.81 75 ALA A O 1
ATOM 597 N N . SER A 1 76 ? -20.393 22.305 14.951 1.00 88.56 76 SER A N 1
ATOM 598 C CA . SER A 1 76 ? -21.155 23.561 14.837 1.00 88.56 76 SER A CA 1
ATOM 599 C C . SER A 1 76 ? -20.227 24.767 14.918 1.00 88.56 76 SER A C 1
ATOM 601 O O . SER A 1 76 ? -20.265 25.619 14.039 1.00 88.56 76 SER A O 1
ATOM 603 N N . LEU A 1 77 ? -19.323 24.786 15.903 1.00 84.19 77 LEU A N 1
ATOM 604 C CA . LEU A 1 77 ? -18.317 25.838 16.049 1.00 84.19 77 LEU A CA 1
ATOM 605 C C . LEU A 1 77 ? -17.414 25.927 14.813 1.00 84.19 77 LEU A C 1
ATOM 607 O O . LEU A 1 77 ? -17.141 27.021 14.333 1.00 84.19 77 LEU A O 1
ATOM 611 N N . SER A 1 78 ? -16.989 24.789 14.257 1.00 79.69 78 SER A N 1
ATOM 612 C CA . SER A 1 78 ? -16.177 24.766 13.031 1.00 79.69 78 SER A CA 1
ATOM 613 C C . SER A 1 78 ? -16.932 25.344 11.826 1.00 79.69 78 SER A C 1
ATOM 615 O O . SER A 1 78 ? -16.375 26.158 11.095 1.00 79.69 78 SER A O 1
ATOM 617 N N . GLY A 1 79 ? -18.206 24.979 11.643 1.00 75.06 79 GLY A N 1
ATOM 618 C CA . GLY A 1 79 ? -19.040 25.493 10.551 1.00 75.06 79 GLY A CA 1
ATOM 619 C C . GLY A 1 79 ? -19.425 26.970 10.705 1.00 75.06 79 GLY A C 1
ATOM 620 O O . GLY A 1 79 ? -19.463 27.708 9.723 1.00 75.06 79 GLY A O 1
ATOM 621 N N . GLU A 1 80 ? -19.661 27.437 11.932 1.00 68.81 80 GLU A N 1
ATOM 622 C CA . GLU A 1 80 ? -19.902 28.855 12.231 1.00 68.81 80 GLU A CA 1
ATOM 623 C C . GLU A 1 80 ? -18.646 29.707 12.027 1.00 68.81 80 GLU A C 1
ATOM 625 O O . GLU A 1 80 ? -18.746 30.833 11.537 1.00 68.81 80 GLU A O 1
ATOM 630 N N . LEU A 1 81 ? -17.455 29.184 12.334 1.00 61.06 81 LEU A N 1
ATOM 631 C CA . LEU A 1 81 ? -16.196 29.851 12.003 1.00 61.06 81 LEU A CA 1
ATOM 632 C C . LEU A 1 81 ? -16.022 29.974 10.486 1.00 61.06 81 LEU A C 1
ATOM 634 O O . LEU A 1 81 ? -15.616 31.029 10.019 1.00 61.06 81 LEU A O 1
ATOM 638 N N . GLU A 1 82 ? -16.388 28.961 9.703 1.00 60.38 82 GLU A N 1
ATOM 639 C CA . GLU A 1 82 ? -16.311 28.996 8.235 1.00 60.38 82 GLU A CA 1
ATOM 640 C C . GLU A 1 82 ? -17.334 29.970 7.610 1.00 60.38 82 GLU A C 1
ATOM 642 O O . GLU A 1 82 ? -17.044 30.614 6.604 1.00 60.38 82 GLU A O 1
ATOM 647 N N . GLY A 1 83 ? -18.503 30.148 8.241 1.00 59.19 83 GLY A N 1
ATOM 648 C CA . GLY A 1 83 ? -19.534 31.104 7.813 1.00 59.19 83 GLY A CA 1
ATOM 649 C C . GLY A 1 83 ? -19.349 32.545 8.313 1.00 59.19 83 GLY A C 1
ATOM 650 O O . GLY A 1 83 ? -19.820 33.476 7.662 1.00 59.19 83 GLY A O 1
ATOM 651 N N . SER A 1 84 ? -18.675 32.749 9.451 1.00 55.97 84 SER A N 1
ATOM 652 C CA . SER A 1 84 ? -18.441 34.073 10.059 1.00 55.97 84 SER A CA 1
ATOM 653 C C . SER A 1 84 ? -17.055 34.655 9.780 1.00 55.97 84 SER A C 1
ATOM 655 O O . SER A 1 84 ? -16.846 35.847 10.005 1.00 55.97 84 SER A O 1
ATOM 657 N N . SER A 1 85 ? -16.122 33.864 9.238 1.00 49.62 85 SER A N 1
ATOM 658 C CA . SER A 1 85 ? -14.778 34.309 8.846 1.00 49.62 85 SER A CA 1
ATOM 659 C C . SER A 1 85 ? -14.759 35.128 7.549 1.00 49.62 85 SER A C 1
ATOM 661 O O . SER A 1 85 ? -13.952 34.920 6.645 1.00 49.62 85 SER A O 1
ATOM 663 N N . GLY A 1 86 ? -15.573 36.182 7.507 1.00 54.94 86 GLY A N 1
ATOM 664 C CA . GLY A 1 86 ? -15.100 37.427 6.919 1.00 54.94 86 GLY A CA 1
ATOM 665 C C . GLY A 1 86 ? -13.947 37.933 7.790 1.00 54.94 86 GLY A C 1
ATOM 666 O O . GLY A 1 86 ? -14.184 38.429 8.885 1.00 54.94 86 GLY A O 1
ATOM 667 N N . SER A 1 87 ? -12.710 37.768 7.314 1.00 53.91 87 SER A N 1
ATOM 668 C CA . SER A 1 87 ? -11.441 38.093 7.997 1.00 53.91 87 SER A CA 1
ATOM 669 C C . SER A 1 87 ? -10.972 37.112 9.082 1.00 53.91 87 SER A C 1
ATOM 671 O O . SER A 1 87 ? -10.771 37.487 10.234 1.00 53.91 87 SER A O 1
ATOM 673 N N . VAL A 1 88 ? -10.653 35.872 8.703 1.00 55.66 88 VAL A N 1
ATOM 674 C CA . VAL A 1 88 ? -9.515 35.190 9.348 1.00 55.66 88 VAL A CA 1
ATOM 675 C C . VAL A 1 88 ? -8.251 35.707 8.664 1.00 55.66 88 VAL A C 1
ATOM 677 O O . VAL A 1 88 ? -8.011 35.427 7.491 1.00 55.66 88 VAL A O 1
ATOM 680 N N . ASP A 1 89 ? -7.468 36.513 9.382 1.00 60.16 89 ASP A N 1
ATOM 681 C CA . ASP A 1 89 ? -6.127 36.928 8.960 1.00 60.16 89 ASP A CA 1
ATOM 682 C C . ASP A 1 89 ? -5.230 35.680 8.972 1.00 60.16 89 ASP A C 1
ATOM 684 O O . ASP A 1 89 ? -4.659 35.298 9.997 1.00 60.16 89 ASP A O 1
ATOM 688 N N . PHE A 1 90 ? -5.184 34.970 7.842 1.00 57.19 90 PHE A N 1
ATOM 689 C CA . PHE A 1 90 ? -4.306 33.825 7.639 1.00 57.19 90 PHE A CA 1
ATOM 690 C C . PHE A 1 90 ? -2.852 34.302 7.674 1.00 57.19 90 PHE A C 1
ATOM 692 O O . PHE A 1 90 ? -2.250 34.632 6.653 1.00 57.19 90 PHE A O 1
ATOM 699 N N . ARG A 1 91 ? -2.251 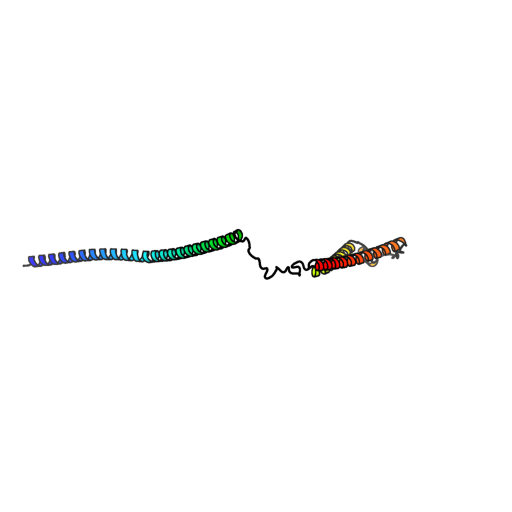34.319 8.865 1.00 65.88 91 ARG A N 1
ATOM 700 C CA . ARG A 1 91 ? -0.805 34.480 9.000 1.00 65.88 91 ARG A CA 1
ATOM 701 C C . ARG A 1 91 ? -0.128 33.170 8.629 1.00 65.88 91 ARG A C 1
ATOM 703 O O . ARG A 1 91 ? -0.181 32.186 9.360 1.00 65.88 91 ARG A O 1
ATOM 710 N N . LEU A 1 92 ? 0.504 33.176 7.464 1.00 59.69 92 LEU A N 1
ATOM 711 C CA . LEU A 1 92 ? 1.299 32.077 6.937 1.00 59.69 92 LEU A CA 1
ATOM 712 C C . LEU A 1 92 ? 2.566 31.897 7.797 1.00 59.69 92 LEU A C 1
ATOM 714 O O . LEU A 1 92 ? 3.543 32.615 7.608 1.00 59.69 92 LEU A O 1
ATOM 718 N N . ILE A 1 93 ? 2.535 30.984 8.775 1.00 68.25 93 ILE A N 1
ATOM 719 C CA . ILE A 1 93 ? 3.670 30.733 9.689 1.00 68.25 93 ILE A CA 1
ATOM 720 C C . ILE A 1 93 ? 4.778 29.917 9.001 1.00 68.25 93 ILE A C 1
ATOM 722 O O . ILE A 1 93 ? 5.953 30.227 9.172 1.00 68.25 93 ILE A O 1
ATOM 726 N N . ASP A 1 94 ? 4.425 28.911 8.195 1.00 58.31 94 ASP A N 1
ATOM 727 C CA . ASP A 1 94 ? 5.381 28.188 7.345 1.00 58.31 94 ASP A CA 1
ATOM 728 C C . ASP A 1 94 ? 4.657 27.736 6.064 1.00 58.31 94 ASP A C 1
ATOM 730 O O . ASP A 1 94 ? 3.730 26.921 6.134 1.00 58.31 94 ASP A O 1
ATOM 734 N N . PRO A 1 95 ? 4.993 28.298 4.890 1.00 69.25 95 PRO A N 1
ATOM 735 C CA . PRO A 1 95 ? 4.409 27.856 3.634 1.00 69.25 95 PRO A CA 1
ATOM 736 C C . PRO A 1 95 ? 4.727 26.375 3.387 1.00 69.25 95 PRO A C 1
ATOM 738 O O . PRO A 1 95 ? 5.833 25.924 3.701 1.00 69.25 95 PRO A O 1
ATOM 741 N N . PRO A 1 96 ? 3.803 25.605 2.784 1.00 66.69 96 PRO A N 1
ATOM 742 C CA . PRO A 1 96 ? 4.061 24.217 2.434 1.00 66.69 96 PRO A CA 1
ATOM 743 C C . PRO A 1 96 ? 5.271 24.146 1.501 1.00 66.69 96 PRO A C 1
ATOM 745 O O . PRO A 1 96 ? 5.232 24.586 0.351 1.00 66.69 96 PRO A O 1
ATOM 748 N N . ARG A 1 97 ? 6.376 23.595 2.006 1.00 64.62 97 ARG A N 1
ATOM 749 C CA . ARG A 1 97 ? 7.573 23.365 1.202 1.00 64.62 97 ARG A CA 1
ATOM 750 C C . ARG A 1 97 ? 7.323 22.143 0.340 1.00 64.62 97 ARG A C 1
ATOM 752 O O . ARG A 1 97 ? 7.320 21.015 0.831 1.00 64.62 97 ARG A O 1
ATOM 759 N N . ALA A 1 98 ? 7.124 22.364 -0.953 1.00 61.31 98 ALA A N 1
ATOM 760 C CA . ALA A 1 98 ? 7.228 21.287 -1.919 1.00 61.31 98 ALA A CA 1
ATOM 761 C C . ALA A 1 98 ? 8.633 20.673 -1.798 1.00 61.31 98 ALA A C 1
ATOM 763 O O . ALA A 1 98 ? 9.642 21.381 -1.852 1.00 61.31 98 ALA A O 1
ATOM 764 N N . SER A 1 99 ? 8.708 19.358 -1.581 1.00 57.16 99 SER A N 1
ATOM 765 C CA . SER A 1 99 ? 9.988 18.650 -1.606 1.00 57.16 99 SER A CA 1
ATOM 766 C C . SER A 1 99 ? 10.614 18.843 -2.984 1.00 57.16 99 SER A C 1
ATOM 768 O O . SER A 1 99 ? 10.093 18.336 -3.973 1.00 57.16 99 SER A O 1
ATOM 770 N N . GLN A 1 100 ? 11.761 19.525 -3.044 1.00 60.12 100 GLN A N 1
ATOM 771 C CA . GLN A 1 100 ? 12.544 19.694 -4.278 1.00 60.12 100 GLN A CA 1
ATOM 772 C C . GLN A 1 100 ? 13.043 18.352 -4.843 1.00 60.12 100 GLN A C 1
ATOM 774 O O . GLN A 1 100 ? 13.513 18.271 -5.975 1.00 60.12 100 GLN A O 1
ATOM 779 N N . LYS A 1 101 ? 12.969 17.277 -4.046 1.00 59.59 101 LYS A N 1
ATOM 780 C CA . LYS A 1 101 ? 13.362 15.932 -4.457 1.00 59.59 101 LYS A CA 1
ATOM 781 C C . LYS A 1 101 ? 12.124 15.147 -4.906 1.00 59.59 101 LYS A C 1
ATOM 783 O O . LYS A 1 101 ? 11.205 14.987 -4.095 1.00 59.59 101 LYS A O 1
ATOM 788 N N . PRO A 1 102 ? 12.104 14.629 -6.150 1.00 61.69 102 PRO A N 1
ATOM 789 C CA . PRO A 1 102 ? 11.019 13.784 -6.626 1.00 61.69 102 PRO A CA 1
ATOM 790 C C . PRO A 1 102 ? 10.877 12.545 -5.735 1.00 61.69 102 PRO A C 1
ATOM 792 O O . PRO A 1 102 ? 11.846 11.822 -5.520 1.00 61.69 102 PRO A O 1
ATOM 795 N N . VAL A 1 103 ? 9.664 12.296 -5.236 1.00 63.44 103 VAL A N 1
ATOM 796 C CA . VAL A 1 103 ? 9.357 11.179 -4.319 1.00 63.44 103 VAL A CA 1
ATOM 797 C C . VAL A 1 103 ? 9.297 9.834 -5.066 1.00 63.44 103 VAL A C 1
ATOM 799 O O . VAL A 1 103 ? 9.563 8.787 -4.484 1.00 63.44 103 VAL A O 1
ATOM 802 N N . ALA A 1 104 ? 9.011 9.853 -6.374 1.00 57.66 104 ALA A N 1
ATOM 803 C CA . ALA A 1 104 ? 9.061 8.691 -7.263 1.00 57.66 104 ALA A CA 1
ATOM 804 C C . ALA A 1 104 ? 9.077 9.118 -8.749 1.00 57.66 104 ALA A C 1
ATOM 806 O O . ALA A 1 104 ? 8.567 10.195 -9.074 1.00 57.66 104 ALA A O 1
ATOM 807 N N . PRO A 1 105 ? 9.556 8.281 -9.693 1.00 64.25 105 PRO A N 1
ATOM 808 C CA . PRO A 1 105 ? 10.517 7.178 -9.562 1.00 64.25 105 PRO A CA 1
ATOM 809 C C . PRO A 1 105 ? 11.980 7.672 -9.605 1.00 64.25 105 PRO A C 1
ATOM 811 O O . PRO A 1 105 ? 12.262 8.758 -10.110 1.00 64.25 105 PRO A O 1
ATOM 814 N N . ASN A 1 106 ? 12.935 6.854 -9.141 1.00 72.31 106 ASN A N 1
ATOM 815 C CA . ASN A 1 106 ? 14.376 7.154 -9.183 1.00 72.31 106 ASN A CA 1
ATOM 816 C C . ASN A 1 106 ? 14.930 7.088 -10.619 1.00 72.31 106 ASN A C 1
ATOM 818 O O . ASN A 1 106 ? 15.575 6.119 -11.023 1.00 72.31 106 ASN A O 1
ATOM 822 N N . ARG A 1 107 ? 14.680 8.141 -11.404 1.00 76.31 107 ARG A N 1
ATOM 823 C CA . ARG A 1 107 ? 15.052 8.244 -12.829 1.00 76.31 107 ARG A CA 1
ATOM 824 C C . ARG A 1 107 ? 16.558 8.058 -13.076 1.00 76.31 107 ARG A C 1
ATOM 826 O O . ARG A 1 107 ? 16.934 7.488 -14.095 1.00 76.31 107 ARG A O 1
ATOM 833 N N . LEU A 1 108 ? 17.397 8.456 -12.114 1.00 78.75 108 LEU A N 1
ATOM 834 C CA . LEU A 1 108 ? 18.855 8.250 -12.124 1.00 78.75 108 LEU A CA 1
ATOM 835 C C . LEU A 1 108 ? 19.264 6.768 -12.137 1.00 78.75 108 LEU A C 1
ATOM 837 O O . LEU A 1 108 ? 20.283 6.431 -12.729 1.00 78.75 108 LEU A O 1
ATOM 841 N N . LEU A 1 109 ? 18.474 5.884 -11.520 1.00 82.88 109 LEU A N 1
ATOM 842 C CA . LEU A 1 109 ? 18.766 4.448 -11.452 1.00 82.88 109 LEU A CA 1
ATOM 843 C C . LEU A 1 109 ? 18.149 3.677 -12.631 1.00 82.88 109 LEU A C 1
ATOM 845 O O . LEU A 1 109 ? 18.714 2.688 -13.091 1.00 82.88 109 LEU A O 1
ATOM 849 N N . LEU A 1 110 ? 17.023 4.155 -13.170 1.00 85.62 110 LEU A N 1
ATOM 850 C CA . LEU A 1 110 ? 16.334 3.511 -14.294 1.00 85.62 110 LEU A CA 1
ATOM 851 C C . LEU A 1 110 ? 17.068 3.665 -15.634 1.00 85.62 110 LEU A C 1
ATOM 853 O O . LEU A 1 110 ? 17.054 2.733 -16.433 1.00 85.62 110 LEU A O 1
ATOM 857 N N . LEU A 1 111 ? 17.721 4.803 -15.890 1.00 87.31 111 LEU A N 1
ATOM 858 C CA . LEU A 1 111 ? 18.456 5.033 -17.142 1.00 87.31 111 LEU A CA 1
ATOM 859 C C . LEU A 1 111 ? 19.610 4.040 -17.389 1.00 87.31 111 LEU A C 1
ATOM 861 O O . LEU A 1 111 ? 19.625 3.424 -18.458 1.00 87.31 111 LEU A O 1
ATOM 865 N N . PRO A 1 112 ? 20.567 3.833 -16.460 1.00 88.31 112 PRO A N 1
ATOM 866 C CA . PRO A 1 112 ? 21.635 2.855 -16.673 1.00 88.31 112 PRO A CA 1
ATOM 867 C C . PRO A 1 112 ? 21.093 1.422 -16.745 1.00 88.31 112 PRO A C 1
ATOM 869 O O . PRO A 1 112 ? 21.587 0.621 -17.535 1.00 88.31 112 PRO A O 1
ATOM 872 N N . LEU A 1 113 ? 20.036 1.107 -15.988 1.00 90.44 113 LEU A N 1
ATOM 873 C CA . LEU A 1 113 ? 19.385 -0.201 -16.048 1.00 90.44 113 LEU A CA 1
ATOM 874 C C . LEU A 1 113 ? 18.767 -0.462 -17.431 1.00 90.44 113 LEU A C 1
ATOM 876 O O . LEU A 1 113 ? 18.956 -1.535 -17.999 1.00 90.44 113 LEU A O 1
ATOM 880 N N . ALA A 1 114 ? 18.078 0.531 -17.997 1.00 90.56 114 ALA A N 1
ATOM 881 C CA . ALA A 1 114 ? 17.509 0.449 -19.338 1.00 90.56 114 ALA A CA 1
ATOM 882 C C . ALA A 1 114 ? 18.592 0.278 -20.415 1.00 90.56 114 ALA A C 1
ATOM 884 O O . ALA A 1 114 ? 18.396 -0.488 -21.358 1.00 90.56 114 ALA A O 1
ATOM 885 N N . LEU A 1 115 ? 19.751 0.931 -20.261 1.00 91.19 115 LEU A N 1
ATOM 886 C CA . LEU A 1 115 ? 20.886 0.758 -21.170 1.00 91.19 115 LEU A CA 1
ATOM 887 C C . LEU A 1 115 ? 21.423 -0.679 -21.132 1.00 91.19 115 LEU A C 1
ATOM 889 O O . LEU A 1 115 ? 21.598 -1.297 -22.181 1.00 91.19 115 LEU A O 1
ATOM 893 N N . ILE A 1 116 ? 21.642 -1.229 -19.935 1.00 94.19 116 ILE A N 1
ATOM 894 C CA . ILE A 1 116 ? 22.101 -2.615 -19.764 1.00 94.19 116 ILE A CA 1
ATOM 895 C C . ILE A 1 116 ? 21.076 -3.591 -20.352 1.00 94.19 116 ILE A C 1
ATOM 897 O O . ILE A 1 116 ? 21.453 -4.505 -21.084 1.00 94.19 116 ILE A O 1
ATOM 901 N N . ALA A 1 117 ? 19.785 -3.374 -20.094 1.00 94.69 117 ALA A N 1
ATOM 902 C CA . ALA A 1 117 ? 18.715 -4.198 -20.644 1.00 94.69 117 ALA A CA 1
ATOM 903 C C . ALA A 1 117 ? 18.674 -4.146 -22.181 1.00 94.69 117 ALA A C 1
ATOM 905 O O . ALA A 1 117 ? 18.551 -5.188 -22.820 1.00 94.69 117 ALA A O 1
ATOM 906 N N . ALA A 1 118 ? 18.832 -2.965 -22.787 1.00 92.38 118 ALA A N 1
ATOM 907 C CA . ALA A 1 118 ? 18.859 -2.804 -24.240 1.00 92.38 118 ALA A CA 1
ATOM 908 C C . ALA A 1 118 ? 20.071 -3.500 -24.883 1.00 92.38 118 ALA A C 1
ATOM 910 O O . ALA A 1 118 ? 19.924 -4.176 -25.903 1.00 92.38 118 ALA A O 1
ATOM 911 N N . LEU A 1 119 ? 21.256 -3.389 -24.272 1.00 94.00 119 LEU A N 1
ATOM 912 C CA . LEU A 1 119 ? 22.454 -4.108 -24.717 1.00 94.00 119 LEU A CA 1
ATOM 913 C C . LEU A 1 119 ? 22.268 -5.625 -24.594 1.00 94.00 119 LEU A C 1
ATOM 915 O O . LEU A 1 119 ? 22.552 -6.358 -25.541 1.00 94.00 119 LEU A O 1
ATOM 919 N N . GLY A 1 120 ? 21.739 -6.088 -23.459 1.00 95.44 120 GLY A N 1
ATOM 920 C CA . GLY A 1 120 ? 21.437 -7.497 -23.222 1.00 95.44 120 GLY A CA 1
ATOM 921 C C . GLY A 1 120 ? 20.432 -8.054 -24.231 1.00 95.44 120 GLY A C 1
ATOM 922 O O . GLY A 1 120 ? 20.669 -9.110 -24.813 1.00 95.44 120 GLY A O 1
ATOM 923 N N . ALA A 1 121 ? 19.356 -7.317 -24.511 1.00 95.00 121 ALA A N 1
ATOM 924 C CA . ALA A 1 121 ? 18.364 -7.689 -25.515 1.00 95.00 121 ALA A CA 1
ATOM 925 C C . ALA A 1 121 ? 18.964 -7.736 -26.930 1.00 95.00 121 ALA A C 1
ATOM 927 O O . ALA A 1 121 ? 18.699 -8.676 -27.677 1.00 95.00 121 ALA A O 1
ATOM 928 N N . GLY A 1 122 ? 19.811 -6.766 -27.291 1.00 92.69 122 GLY A N 1
ATOM 929 C CA . GLY A 1 122 ? 20.503 -6.746 -28.581 1.00 92.69 122 GLY A CA 1
ATOM 930 C C . GLY A 1 122 ? 21.446 -7.938 -28.769 1.00 92.69 122 GLY A C 1
ATOM 931 O O . GLY A 1 122 ? 21.406 -8.597 -29.810 1.00 92.69 122 GLY A O 1
ATOM 932 N N . LEU A 1 123 ? 22.251 -8.258 -27.751 1.00 93.81 123 LEU A N 1
ATOM 933 C CA . LEU A 1 123 ? 23.138 -9.425 -27.758 1.00 93.81 123 LEU A CA 1
ATOM 934 C C . LEU A 1 123 ? 22.350 -10.738 -27.788 1.00 93.81 123 LEU A C 1
ATOM 936 O O . LEU A 1 123 ? 22.676 -11.627 -28.572 1.00 93.81 123 LEU A O 1
ATOM 940 N N . GLY A 1 124 ? 21.293 -10.846 -26.982 1.00 95.31 124 GLY A N 1
ATOM 941 C CA . GLY A 1 124 ? 20.423 -12.020 -26.952 1.00 95.31 124 GLY A CA 1
ATOM 942 C C . GLY A 1 124 ? 19.751 -12.269 -28.300 1.00 95.31 124 GLY A C 1
ATOM 943 O O . GLY A 1 124 ? 19.779 -13.387 -28.812 1.00 95.31 124 GLY A O 1
ATOM 944 N N . LEU A 1 125 ? 19.221 -11.220 -28.933 1.00 93.38 125 LEU A N 1
ATOM 945 C CA . LEU A 1 125 ? 18.622 -11.325 -30.260 1.00 93.38 125 LEU A CA 1
ATOM 946 C C . LEU A 1 125 ? 19.658 -11.727 -31.319 1.00 93.38 125 LEU A C 1
ATOM 948 O O . LEU A 1 125 ? 19.381 -12.592 -32.150 1.00 93.38 125 LEU A O 1
ATOM 952 N N . ALA A 1 126 ? 20.861 -11.148 -31.275 1.00 90.88 126 ALA A N 1
ATOM 953 C CA . ALA A 1 126 ? 21.951 -11.525 -32.172 1.00 90.88 126 ALA A CA 1
ATOM 954 C C . ALA A 1 126 ? 22.362 -12.996 -31.995 1.00 90.88 126 ALA A C 1
ATOM 956 O O . ALA A 1 126 ? 22.592 -13.688 -32.987 1.00 90.88 126 ALA A O 1
ATOM 957 N N . PHE A 1 127 ? 22.401 -13.489 -30.755 1.00 91.69 127 PHE A N 1
ATOM 958 C CA . PHE A 1 127 ? 22.700 -14.885 -30.445 1.00 91.69 127 PHE A CA 1
ATOM 959 C C . PHE A 1 127 ? 21.643 -15.836 -31.017 1.00 91.69 127 PHE A C 1
ATOM 961 O O . PHE A 1 127 ? 21.987 -16.784 -31.721 1.00 91.69 127 PHE A O 1
ATOM 968 N N . VAL A 1 128 ? 20.355 -15.548 -30.802 1.00 94.12 128 VAL A N 1
ATOM 969 C CA . VAL A 1 128 ? 19.255 -16.356 -31.355 1.00 94.12 128 VAL A CA 1
ATOM 970 C C . VAL A 1 128 ? 19.297 -16.367 -32.884 1.00 94.12 128 VAL A C 1
ATOM 972 O O . VAL A 1 128 ? 19.231 -17.430 -33.497 1.00 94.12 128 VAL A O 1
ATOM 975 N N . LEU A 1 129 ? 19.476 -15.204 -33.518 1.00 91.06 129 LEU A N 1
ATOM 976 C CA . LEU A 1 129 ? 19.605 -15.110 -34.975 1.00 91.06 129 LEU A CA 1
ATOM 977 C C . LEU A 1 129 ? 20.829 -15.868 -35.501 1.00 91.06 129 LEU A C 1
ATOM 979 O O . LEU A 1 129 ? 20.763 -16.462 -36.577 1.00 91.06 129 LEU A O 1
ATOM 983 N N . SER A 1 130 ? 21.933 -15.873 -34.751 1.00 88.12 130 SER A N 1
ATOM 984 C CA . SER A 1 130 ? 23.120 -16.661 -35.083 1.00 88.12 130 SER A CA 1
ATOM 985 C C . SER A 1 130 ? 22.836 -18.159 -35.008 1.00 88.12 130 SER A C 1
ATOM 987 O O . SER A 1 130 ? 23.283 -18.897 -35.880 1.00 88.12 130 SER A O 1
ATOM 989 N N . GLN A 1 131 ? 22.071 -18.605 -34.012 1.00 87.19 131 GLN A N 1
ATOM 990 C CA . GLN A 1 131 ? 21.730 -20.015 -33.837 1.00 87.19 131 GLN A CA 1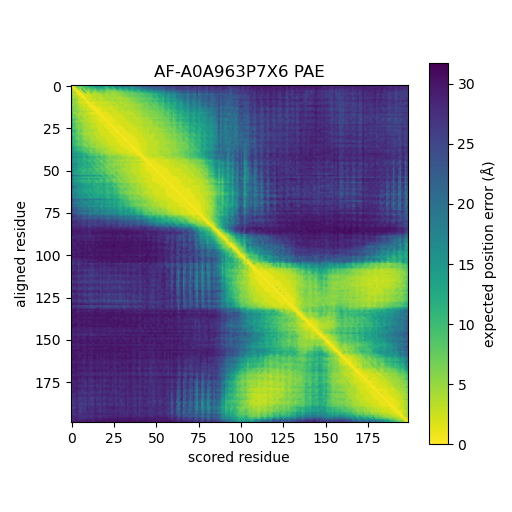
ATOM 991 C C . GLN A 1 131 ? 20.778 -20.529 -34.926 1.00 87.19 131 GLN A C 1
ATOM 993 O O . GLN A 1 131 ? 20.896 -21.668 -35.367 1.00 87.19 131 GLN A O 1
ATOM 998 N N . LEU A 1 132 ? 19.854 -19.684 -35.393 1.00 89.12 132 LEU A N 1
ATOM 999 C CA . LEU A 1 132 ? 18.937 -20.008 -36.492 1.00 89.12 132 LEU A CA 1
ATOM 1000 C C . LEU A 1 132 ? 19.635 -20.043 -37.859 1.00 89.12 132 LEU A C 1
ATOM 1002 O O . LEU A 1 132 ? 19.093 -20.581 -38.827 1.00 89.12 132 LEU A O 1
ATOM 1006 N N . ARG A 1 133 ? 20.839 -19.471 -37.967 1.00 83.25 133 ARG A N 1
ATOM 1007 C CA . ARG A 1 133 ? 21.608 -19.462 -39.207 1.00 83.25 133 ARG A CA 1
ATOM 1008 C C . ARG A 1 133 ? 22.363 -20.786 -39.351 1.00 83.25 133 ARG A C 1
ATOM 1010 O O . ARG A 1 133 ? 23.479 -20.932 -38.867 1.00 83.25 133 ARG A O 1
ATOM 1017 N N . ALA A 1 134 ? 21.775 -21.736 -40.073 1.00 70.19 134 ALA A N 1
ATOM 1018 C CA . ALA A 1 134 ? 22.424 -23.002 -40.411 1.00 70.19 134 ALA A CA 1
ATOM 1019 C C . ALA A 1 134 ? 23.587 -22.783 -41.403 1.00 70.19 134 ALA A C 1
ATOM 1021 O O . ALA A 1 134 ? 23.410 -22.854 -42.618 1.00 70.19 134 ALA A O 1
ATOM 1022 N N . VAL A 1 135 ? 24.781 -22.467 -40.894 1.00 79.38 135 VAL A N 1
ATOM 1023 C CA . VAL A 1 135 ? 26.008 -22.331 -41.696 1.00 79.38 135 VAL A CA 1
ATOM 1024 C C . VAL A 1 135 ? 27.134 -23.113 -41.042 1.00 79.38 135 VAL A C 1
ATOM 1026 O O . VAL A 1 135 ? 27.361 -23.005 -39.840 1.00 79.38 135 VAL A O 1
ATOM 1029 N N . PHE A 1 136 ? 27.874 -23.870 -41.845 1.00 78.31 136 PHE A N 1
ATOM 1030 C CA . PHE A 1 136 ? 29.081 -24.549 -41.395 1.00 78.31 136 PHE A CA 1
ATOM 1031 C C . PHE A 1 136 ? 30.288 -23.619 -41.558 1.00 78.31 136 PHE A C 1
ATOM 1033 O O . PHE A 1 136 ? 30.540 -23.112 -42.651 1.00 78.31 136 PHE A O 1
ATOM 1040 N N . PHE A 1 137 ? 31.029 -23.392 -40.472 1.00 77.38 137 PHE A N 1
ATOM 1041 C CA . PHE A 1 137 ? 32.194 -22.496 -40.458 1.00 77.38 137 PHE A CA 1
ATOM 1042 C C . PHE A 1 137 ? 33.519 -23.197 -40.789 1.00 77.38 137 PHE A C 1
ATOM 1044 O O . PHE A 1 137 ? 34.493 -22.527 -41.121 1.00 77.38 137 PHE A O 1
ATOM 1051 N N . ASP A 1 138 ? 33.564 -24.530 -40.721 1.00 80.94 138 ASP A N 1
ATOM 1052 C CA . ASP A 1 138 ? 34.746 -25.334 -41.042 1.00 80.94 138 ASP A CA 1
ATOM 1053 C C . ASP A 1 138 ? 34.341 -26.512 -41.937 1.00 80.94 138 ASP A C 1
ATOM 1055 O O . ASP A 1 138 ? 33.306 -27.150 -41.730 1.00 80.94 138 ASP A O 1
ATOM 1059 N N . ALA A 1 139 ? 35.191 -26.839 -42.906 1.00 78.75 139 ALA A N 1
ATOM 1060 C CA . ALA A 1 139 ? 35.066 -28.047 -43.705 1.00 78.75 139 ALA A CA 1
ATOM 1061 C C . ALA A 1 139 ? 35.044 -29.304 -42.820 1.00 78.75 139 ALA A C 1
ATOM 1063 O O . ALA A 1 139 ? 34.265 -30.218 -43.065 1.00 78.75 139 ALA A O 1
ATOM 1064 N N . ARG A 1 140 ? 35.810 -29.341 -41.723 1.00 80.38 140 ARG A N 1
ATOM 1065 C CA . ARG A 1 140 ? 35.757 -30.459 -40.760 1.00 80.38 140 ARG A CA 1
ATOM 1066 C C . ARG A 1 140 ? 34.365 -30.648 -40.151 1.00 80.38 140 ARG A C 1
ATOM 1068 O O . ARG A 1 140 ? 33.928 -31.785 -39.996 1.00 80.38 140 ARG A O 1
ATOM 1075 N N . ALA A 1 141 ? 33.652 -29.554 -39.871 1.00 82.25 141 ALA A N 1
ATOM 1076 C CA . ALA A 1 141 ? 32.282 -29.615 -39.366 1.00 82.25 141 ALA A CA 1
ATOM 1077 C C . ALA A 1 141 ? 31.337 -30.236 -40.409 1.00 82.25 141 ALA A C 1
ATOM 1079 O O . ALA A 1 141 ? 30.561 -31.123 -40.073 1.00 82.25 141 ALA A O 1
ATOM 1080 N N . VAL A 1 142 ? 31.481 -29.859 -41.685 1.00 82.56 142 VAL A N 1
ATOM 1081 C CA . VAL A 1 142 ? 30.719 -30.452 -42.799 1.00 82.56 142 VAL A CA 1
ATOM 1082 C C . VAL A 1 142 ? 30.988 -31.957 -42.928 1.00 82.56 142 VAL A C 1
ATOM 1084 O O . VAL A 1 142 ? 30.043 -32.737 -43.034 1.00 82.56 142 VAL A O 1
ATOM 1087 N N . ARG A 1 143 ? 32.261 -32.384 -42.871 1.00 83.00 143 ARG A N 1
ATOM 1088 C CA . ARG A 1 143 ? 32.645 -33.809 -42.932 1.00 83.00 143 ARG A CA 1
ATOM 1089 C C . ARG A 1 143 ? 31.970 -34.602 -41.817 1.00 83.00 143 ARG A C 1
ATOM 1091 O O . ARG A 1 143 ? 31.422 -35.664 -42.085 1.00 83.00 143 ARG A O 1
ATOM 1098 N N . ASN A 1 144 ? 32.016 -34.097 -40.586 1.00 83.56 144 ASN A N 1
ATOM 1099 C CA . ASN A 1 144 ? 31.485 -34.803 -39.421 1.00 83.56 144 ASN A CA 1
ATOM 1100 C C . ASN A 1 144 ? 29.953 -34.910 -39.445 1.00 83.56 144 ASN A C 1
ATOM 1102 O O . ASN A 1 144 ? 29.415 -35.899 -38.962 1.00 83.56 144 ASN A O 1
ATOM 1106 N N . THR A 1 145 ? 29.250 -33.925 -40.012 1.00 83.69 145 THR A N 1
ATOM 1107 C CA . THR A 1 145 ? 27.783 -33.956 -40.122 1.00 83.69 145 THR A CA 1
ATOM 1108 C C . THR A 1 145 ? 27.293 -34.826 -41.283 1.00 83.69 145 THR A C 1
ATOM 1110 O O . THR A 1 145 ? 26.272 -35.490 -41.148 1.00 83.69 145 THR A O 1
ATOM 1113 N N . ILE A 1 146 ? 27.999 -34.831 -42.419 1.00 84.25 146 ILE A N 1
ATOM 1114 C CA . ILE A 1 146 ? 27.575 -35.543 -43.639 1.00 84.25 146 ILE A CA 1
ATOM 1115 C C . ILE A 1 146 ? 28.168 -36.965 -43.715 1.00 84.25 146 ILE A C 1
ATOM 1117 O O . ILE A 1 146 ? 27.628 -37.826 -44.403 1.00 84.25 146 ILE A O 1
ATOM 1121 N N . GLY A 1 147 ? 29.274 -37.237 -43.014 1.00 81.75 147 GLY A N 1
ATOM 1122 C CA . GLY A 1 147 ? 29.926 -38.553 -42.972 1.00 81.75 147 GLY A CA 1
ATOM 1123 C C . GLY A 1 147 ? 30.731 -38.920 -44.225 1.00 81.75 147 GLY A C 1
ATOM 1124 O O . GLY A 1 147 ? 31.202 -40.048 -44.340 1.00 81.75 147 GLY A O 1
ATOM 1125 N N . LEU A 1 148 ? 30.915 -37.985 -45.164 1.00 85.25 148 LEU A N 1
ATOM 1126 C CA . LEU A 1 148 ? 31.613 -38.204 -46.437 1.00 85.25 148 LEU A CA 1
ATOM 1127 C C . LEU A 1 148 ? 32.987 -37.502 -46.471 1.00 85.25 148 LEU A C 1
ATOM 1129 O O . LEU A 1 148 ? 33.139 -36.404 -45.922 1.00 85.25 148 LEU A O 1
ATOM 1133 N N . PRO A 1 149 ? 34.008 -38.088 -47.132 1.00 81.88 149 PRO A N 1
ATOM 1134 C CA . PRO A 1 149 ? 35.316 -37.461 -47.275 1.00 81.88 149 PRO A CA 1
ATOM 1135 C C . PRO A 1 149 ? 35.251 -36.233 -48.197 1.00 81.88 149 PRO A C 1
ATOM 1137 O O . PRO A 1 149 ? 34.839 -36.310 -49.350 1.00 81.88 149 PRO A O 1
ATOM 1140 N N . ILE A 1 150 ? 35.699 -35.087 -47.684 1.00 80.88 150 ILE A N 1
ATOM 1141 C CA . ILE A 1 150 ? 35.816 -33.835 -48.445 1.00 80.88 150 ILE A CA 1
ATOM 1142 C C . ILE A 1 150 ? 37.051 -33.907 -49.347 1.00 80.88 150 ILE A C 1
ATOM 1144 O O . ILE A 1 150 ? 38.153 -34.129 -48.847 1.00 80.88 150 ILE A O 1
ATOM 1148 N N . LEU A 1 151 ? 36.855 -33.707 -50.653 1.00 84.06 151 LEU A N 1
ATOM 1149 C CA . LEU A 1 151 ? 37.899 -33.796 -51.686 1.00 84.06 151 LEU A CA 1
ATOM 1150 C C . LEU A 1 151 ? 38.794 -32.544 -51.764 1.00 84.06 151 LEU A C 1
ATOM 1152 O O . LEU A 1 151 ? 39.901 -32.610 -52.285 1.00 84.06 151 LEU A O 1
ATOM 1156 N N . GLY A 1 152 ? 38.337 -31.410 -51.228 1.00 81.81 152 GLY A N 1
ATOM 1157 C CA . GLY A 1 152 ? 39.093 -30.160 -51.175 1.00 81.81 152 GLY A CA 1
ATOM 1158 C C . GLY A 1 152 ? 38.240 -28.990 -50.686 1.00 81.81 152 GLY A C 1
ATOM 1159 O O . GLY A 1 152 ? 37.014 -29.083 -50.638 1.00 81.81 152 GLY A O 1
ATOM 1160 N N . VAL A 1 153 ? 38.889 -27.887 -50.312 1.00 82.50 153 VAL A N 1
ATOM 1161 C CA . VAL A 1 153 ? 38.233 -26.619 -49.956 1.00 82.50 153 VAL A CA 1
ATOM 1162 C C . VAL A 1 153 ? 38.651 -25.547 -50.951 1.00 82.50 153 VAL A C 1
ATOM 1164 O O . VAL A 1 153 ? 39.829 -25.427 -51.276 1.00 82.50 153 VAL A O 1
ATOM 1167 N N . VAL A 1 154 ? 37.691 -24.767 -51.444 1.00 82.75 154 VAL A N 1
ATOM 1168 C CA . VAL A 1 154 ? 37.974 -23.623 -52.317 1.00 82.75 154 VAL A CA 1
ATOM 1169 C C . VAL A 1 154 ? 37.879 -22.358 -51.484 1.00 82.75 154 VAL A C 1
ATOM 1171 O O . VAL A 1 154 ? 36.834 -22.058 -50.905 1.00 82.75 154 VAL A O 1
ATOM 1174 N N . THR A 1 155 ? 38.977 -21.611 -51.416 1.00 80.06 155 THR A N 1
ATOM 1175 C CA . THR A 1 155 ? 38.997 -20.320 -50.732 1.00 80.06 155 THR A CA 1
ATOM 1176 C C . THR A 1 155 ? 38.094 -19.343 -51.473 1.00 80.06 155 THR A C 1
ATOM 1178 O O . THR A 1 155 ? 38.251 -19.110 -52.671 1.00 80.06 155 THR A O 1
ATOM 1181 N N . LEU A 1 156 ? 37.149 -18.742 -50.753 1.00 78.38 156 LEU A N 1
ATOM 1182 C CA . LEU A 1 156 ? 36.266 -17.726 -51.311 1.00 78.38 156 LEU A CA 1
ATOM 1183 C C . LEU A 1 156 ? 37.079 -16.485 -51.720 1.00 78.38 156 LEU A C 1
ATOM 1185 O O . LEU A 1 156 ? 37.512 -15.708 -50.866 1.00 78.38 156 LEU A O 1
ATOM 1189 N N . VAL A 1 157 ? 37.224 -16.245 -53.025 1.00 81.31 157 VAL A N 1
ATOM 1190 C CA . VAL A 1 157 ? 37.716 -14.962 -53.543 1.00 81.31 157 VAL A CA 1
ATOM 1191 C C . VAL A 1 157 ? 36.565 -13.959 -53.489 1.00 81.31 157 VAL A C 1
ATOM 1193 O O . VAL A 1 157 ? 35.609 -14.021 -54.260 1.00 81.31 157 VAL A O 1
ATOM 1196 N N . ARG A 1 158 ? 36.622 -13.046 -52.516 1.00 76.94 158 ARG A N 1
ATOM 1197 C CA . ARG A 1 158 ? 35.585 -12.026 -52.306 1.00 76.94 158 ARG A CA 1
ATOM 1198 C C . ARG A 1 158 ? 35.533 -11.058 -53.492 1.00 76.94 158 ARG A C 1
ATOM 1200 O O . ARG A 1 158 ? 36.502 -10.341 -53.728 1.00 76.94 158 ARG A O 1
ATOM 1207 N N . SER A 1 159 ? 34.38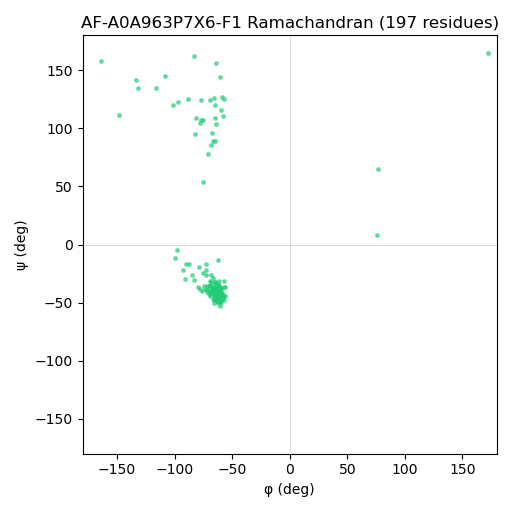5 -10.985 -54.165 1.00 84.31 159 SER A N 1
ATOM 1208 C CA . SER A 1 159 ? 34.118 -9.964 -55.185 1.00 84.31 159 SER A CA 1
ATOM 1209 C C . SER A 1 159 ? 34.098 -8.555 -54.577 1.00 84.31 159 SER A C 1
ATOM 1211 O O . SER A 1 159 ? 33.812 -8.378 -53.387 1.00 84.31 159 SER A O 1
ATOM 1213 N N . GLU A 1 160 ? 34.360 -7.528 -55.389 1.00 81.50 160 GLU A N 1
ATOM 1214 C CA . GLU A 1 160 ? 34.295 -6.125 -54.948 1.00 81.50 160 GLU A CA 1
ATOM 1215 C C . GLU A 1 160 ? 32.914 -5.765 -54.375 1.00 81.50 160 GLU A C 1
ATOM 1217 O O . GLU A 1 160 ? 32.815 -5.090 -53.349 1.00 81.50 160 GLU A O 1
ATOM 1222 N N . ALA A 1 161 ? 31.842 -6.322 -54.951 1.00 81.25 161 ALA A N 1
ATOM 1223 C CA . ALA A 1 161 ? 30.478 -6.179 -54.446 1.00 81.25 161 ALA A CA 1
ATOM 1224 C C . ALA A 1 161 ? 30.290 -6.793 -53.042 1.00 81.25 161 ALA A C 1
ATOM 1226 O O . ALA A 1 161 ? 29.600 -6.213 -52.198 1.00 81.25 161 ALA A O 1
ATOM 1227 N N . ALA A 1 162 ? 30.923 -7.938 -52.755 1.00 81.25 162 ALA A N 1
ATOM 1228 C CA . ALA A 1 162 ? 30.884 -8.561 -51.432 1.00 81.25 162 ALA A CA 1
ATOM 1229 C C . ALA A 1 162 ? 31.650 -7.730 -50.386 1.00 81.25 162 ALA A C 1
ATOM 1231 O O . ALA A 1 162 ? 31.137 -7.511 -49.286 1.00 81.25 162 ALA A O 1
ATOM 1232 N N . ARG A 1 163 ? 32.823 -7.184 -50.745 1.00 81.81 163 ARG A N 1
ATOM 1233 C CA . ARG A 1 163 ? 33.595 -6.262 -49.885 1.00 81.81 163 ARG A CA 1
ATOM 1234 C C . ARG A 1 163 ? 32.832 -4.959 -49.606 1.00 81.81 163 ARG A C 1
ATOM 1236 O O . ARG A 1 163 ? 32.789 -4.476 -48.472 1.00 81.81 163 ARG A O 1
ATOM 1243 N N . ALA A 1 164 ? 32.157 -4.407 -50.616 1.00 82.69 164 ALA A N 1
ATOM 1244 C CA . ALA A 1 164 ? 31.312 -3.225 -50.460 1.00 82.69 164 ALA A CA 1
ATOM 1245 C C . ALA A 1 164 ? 30.116 -3.479 -49.519 1.00 82.69 164 ALA A C 1
ATOM 1247 O O . ALA A 1 164 ? 29.717 -2.594 -48.761 1.00 82.69 164 ALA A O 1
ATOM 1248 N N . ARG A 1 165 ? 29.546 -4.690 -49.517 1.00 82.38 165 ARG A N 1
ATOM 1249 C CA . ARG A 1 165 ? 28.418 -5.049 -48.641 1.00 82.38 165 ARG A CA 1
ATOM 1250 C C . ARG A 1 165 ? 28.831 -5.189 -47.173 1.00 82.38 165 ARG A C 1
ATOM 1252 O O . ARG A 1 165 ? 28.097 -4.735 -46.299 1.00 82.38 165 ARG A O 1
ATOM 1259 N N . GLU A 1 166 ? 30.011 -5.741 -46.913 1.00 83.00 166 GLU A N 1
ATOM 1260 C CA . GLU A 1 166 ? 30.571 -5.891 -45.564 1.00 83.00 166 GLU A CA 1
ATOM 1261 C C . GLU A 1 166 ? 30.993 -4.547 -44.947 1.00 83.00 166 GLU A C 1
ATOM 1263 O O . GLU A 1 166 ? 30.673 -4.242 -43.796 1.00 83.00 166 GLU A O 1
ATOM 1268 N N . SER A 1 167 ? 31.631 -3.675 -45.733 1.00 81.75 167 SER A N 1
ATOM 1269 C CA . SER A 1 167 ? 31.946 -2.318 -45.266 1.00 81.75 167 SER A CA 1
ATOM 1270 C C . SER A 1 167 ? 30.679 -1.515 -44.947 1.00 81.75 167 SER A C 1
ATOM 1272 O O . SER A 1 167 ? 30.656 -0.750 -43.983 1.00 81.75 167 SER A O 1
ATOM 1274 N N . ARG A 1 168 ? 29.582 -1.726 -45.691 1.00 84.44 168 ARG A N 1
ATOM 1275 C CA . ARG A 1 168 ? 28.267 -1.151 -45.364 1.00 84.44 168 ARG A CA 1
ATOM 1276 C C . ARG A 1 168 ? 27.690 -1.716 -44.064 1.00 84.44 168 ARG A C 1
ATOM 1278 O O . ARG A 1 168 ? 27.095 -0.944 -43.321 1.00 84.44 168 ARG A O 1
ATOM 1285 N N . SER A 1 169 ? 27.846 -3.008 -43.759 1.00 84.12 169 SER A N 1
ATOM 1286 C CA . SER A 1 169 ? 27.361 -3.563 -42.482 1.00 84.12 169 SER A CA 1
ATOM 1287 C C . SER A 1 169 ? 28.146 -3.041 -41.282 1.00 84.12 169 SER A C 1
ATOM 1289 O O . SER A 1 169 ? 27.531 -2.701 -40.277 1.00 84.12 169 SER A O 1
ATOM 1291 N N . LEU A 1 170 ? 29.467 -2.882 -41.406 1.00 86.19 170 LEU A N 1
ATOM 1292 C CA . LEU A 1 170 ? 30.293 -2.282 -40.352 1.00 86.19 170 LEU A CA 1
ATOM 1293 C C . LEU A 1 170 ? 29.923 -0.814 -40.112 1.00 86.19 170 LEU A C 1
ATOM 1295 O O . LEU A 1 170 ? 29.753 -0.401 -38.968 1.00 86.19 170 LEU A O 1
ATOM 1299 N N . LYS A 1 171 ? 29.699 -0.039 -41.182 1.00 89.94 171 LYS A N 1
ATOM 1300 C CA . LYS A 1 171 ? 29.212 1.348 -41.075 1.00 89.94 171 LYS A CA 1
ATOM 1301 C C . LYS A 1 171 ? 27.834 1.426 -40.413 1.00 89.94 171 LYS A C 1
ATOM 1303 O O . LYS A 1 171 ? 27.626 2.275 -39.555 1.00 89.94 171 LYS A O 1
ATOM 1308 N N . LYS A 1 172 ? 26.905 0.530 -40.768 1.00 89.00 172 LYS A N 1
ATOM 1309 C CA . LYS A 1 172 ? 25.577 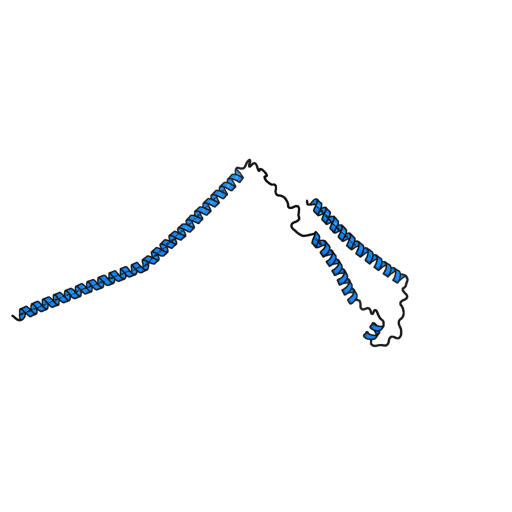0.445 -40.131 1.00 89.00 172 LYS A CA 1
ATOM 1310 C C . LYS A 1 172 ? 25.674 0.100 -38.645 1.00 89.00 172 LYS A C 1
ATOM 1312 O O . LYS A 1 172 ? 24.980 0.716 -37.846 1.00 89.00 172 LYS A O 1
ATOM 1317 N N . PHE A 1 173 ? 26.540 -0.841 -38.276 1.00 87.81 173 PHE A N 1
ATOM 1318 C CA . PHE A 1 173 ? 26.785 -1.202 -36.879 1.00 87.81 173 PHE A CA 1
ATOM 1319 C C . PHE A 1 173 ? 27.396 -0.042 -36.081 1.00 87.81 173 PHE A C 1
ATOM 1321 O O . PHE A 1 173 ? 26.956 0.236 -34.965 1.00 87.81 173 PHE A O 1
ATOM 1328 N N . GLY A 1 174 ? 28.355 0.673 -36.679 1.00 90.94 174 GLY A N 1
ATOM 1329 C CA . GLY A 1 174 ? 28.938 1.882 -36.101 1.00 90.94 174 GLY A CA 1
ATOM 1330 C C . GLY A 1 174 ? 27.888 2.967 -35.867 1.00 90.94 174 GLY A C 1
ATOM 1331 O O . GLY A 1 174 ? 27.771 3.461 -34.751 1.00 90.94 174 GLY A O 1
ATOM 1332 N N . LEU A 1 175 ? 27.063 3.261 -36.880 1.00 92.69 175 LEU A N 1
ATOM 1333 C CA . LEU A 1 175 ? 25.965 4.231 -36.782 1.00 92.69 175 LEU A CA 1
ATOM 1334 C C . LEU A 1 175 ? 24.931 3.846 -35.716 1.00 92.69 175 LEU A C 1
ATOM 1336 O O . LEU A 1 175 ? 24.486 4.706 -34.958 1.00 92.69 175 LEU A O 1
ATOM 1340 N N . ALA A 1 176 ? 24.562 2.567 -35.633 1.00 88.88 176 ALA A N 1
ATOM 1341 C CA . ALA A 1 176 ? 23.620 2.075 -34.632 1.00 88.88 176 ALA A CA 1
ATOM 1342 C C . ALA A 1 176 ? 24.184 2.208 -33.207 1.00 88.88 176 ALA A C 1
ATOM 1344 O O . ALA A 1 176 ? 23.503 2.722 -32.323 1.00 88.88 176 ALA A O 1
ATOM 1345 N N . SER A 1 177 ? 25.446 1.819 -33.000 1.00 88.44 177 SER A N 1
ATOM 1346 C CA . SER A 1 177 ? 26.126 1.943 -31.704 1.00 88.44 177 SER A CA 1
ATOM 1347 C C . SER A 1 177 ? 26.289 3.406 -31.279 1.00 88.44 177 SER A C 1
ATOM 1349 O O . SER A 1 177 ? 26.006 3.753 -30.133 1.00 88.44 177 SER A O 1
ATOM 1351 N N 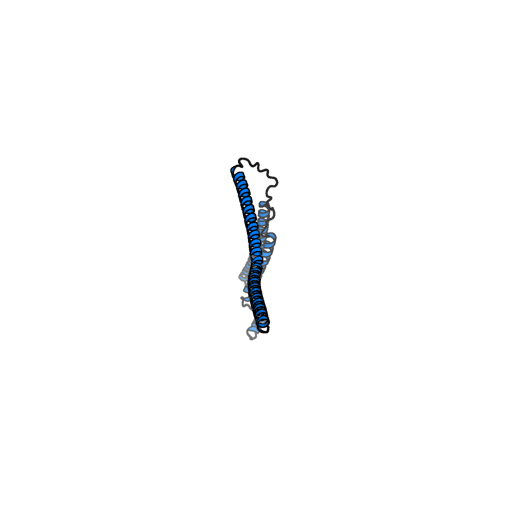. SER A 1 178 ? 26.675 4.292 -32.206 1.00 90.75 178 SER A N 1
ATOM 1352 C CA . SER A 1 178 ? 26.753 5.730 -31.928 1.00 90.75 178 SER A CA 1
ATOM 1353 C C . SER A 1 178 ? 25.379 6.345 -31.667 1.00 90.75 178 SER A C 1
ATOM 1355 O O . SER A 1 178 ? 25.254 7.210 -30.807 1.00 90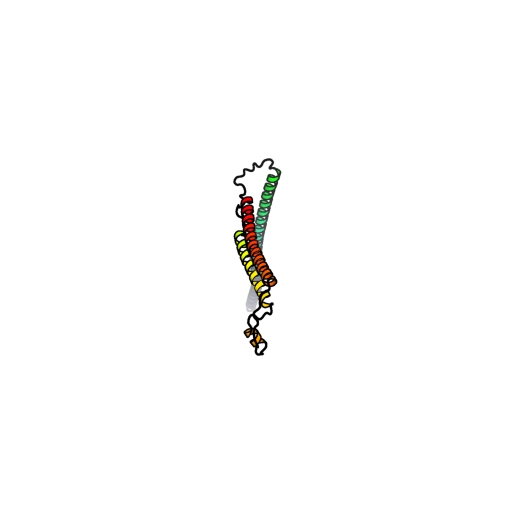.75 178 SER A O 1
ATOM 1357 N N . GLY A 1 179 ? 24.339 5.886 -32.371 1.00 92.31 179 GLY A N 1
ATOM 1358 C CA . GLY A 1 179 ? 22.962 6.338 -32.170 1.00 92.31 179 GLY A CA 1
ATOM 1359 C C . GLY A 1 179 ? 22.421 5.956 -30.793 1.00 92.31 179 GLY A C 1
ATOM 1360 O O . GLY A 1 179 ? 21.800 6.786 -30.135 1.00 92.31 179 GLY A O 1
ATOM 1361 N N . LEU A 1 180 ? 22.723 4.743 -30.319 1.00 90.88 180 LEU A N 1
ATOM 1362 C CA . LEU A 1 180 ? 22.356 4.290 -28.976 1.00 90.88 180 LEU A CA 1
ATOM 1363 C C . LEU A 1 180 ? 23.013 5.153 -27.889 1.00 90.88 180 LEU A C 1
ATOM 1365 O O . LEU A 1 180 ? 22.334 5.614 -26.973 1.00 90.88 180 LEU A O 1
ATOM 1369 N N . LEU A 1 181 ? 24.318 5.416 -28.015 1.00 91.62 181 LEU A N 1
ATOM 1370 C CA . LEU A 1 181 ? 25.044 6.296 -27.092 1.00 91.62 181 LEU A CA 1
ATOM 1371 C C . LEU A 1 181 ? 24.509 7.732 -27.140 1.00 91.62 181 LEU A C 1
ATOM 1373 O O . LEU A 1 181 ? 24.286 8.338 -26.094 1.00 91.62 181 LEU A O 1
ATOM 1377 N N . GLY A 1 182 ? 24.248 8.262 -28.337 1.00 93.12 182 GLY A N 1
ATOM 1378 C CA . GLY A 1 182 ? 23.671 9.593 -28.517 1.00 93.12 182 GLY A CA 1
ATOM 1379 C C . GLY A 1 182 ? 22.288 9.723 -27.877 1.00 93.12 182 GLY A C 1
ATOM 1380 O O . GLY A 1 182 ? 22.028 10.696 -27.173 1.00 93.12 182 GLY A O 1
ATOM 1381 N N . MET A 1 183 ? 21.424 8.719 -28.046 1.00 92.25 183 MET A N 1
ATOM 1382 C CA . MET A 1 183 ? 20.104 8.673 -27.413 1.00 92.25 183 MET A CA 1
ATOM 1383 C C . MET A 1 183 ? 20.204 8.599 -25.884 1.00 92.25 183 MET A C 1
ATOM 1385 O O . MET A 1 183 ? 19.452 9.283 -25.193 1.00 92.25 183 MET A O 1
ATOM 1389 N N . PHE A 1 184 ? 21.143 7.814 -25.348 1.00 91.69 184 PHE A N 1
ATOM 1390 C CA . PHE A 1 184 ? 21.384 7.737 -23.908 1.00 91.69 184 PHE A CA 1
ATOM 1391 C C . PHE A 1 184 ? 21.837 9.088 -23.335 1.00 91.69 184 PHE A C 1
ATOM 1393 O O . PHE A 1 184 ? 21.271 9.560 -22.350 1.00 91.69 184 PHE A O 1
ATOM 1400 N N . ILE A 1 185 ? 22.796 9.752 -23.989 1.00 91.19 185 ILE A N 1
ATOM 1401 C CA . ILE A 1 185 ? 23.266 11.086 -23.591 1.00 91.19 185 ILE A CA 1
ATOM 1402 C C . ILE A 1 185 ? 22.119 12.101 -23.664 1.00 91.19 185 ILE A C 1
ATOM 1404 O O . ILE A 1 185 ? 21.910 12.854 -22.715 1.00 91.19 185 ILE A O 1
ATOM 1408 N N . ALA A 1 186 ? 21.328 12.092 -24.740 1.00 91.81 186 ALA A N 1
ATOM 1409 C CA . ALA A 1 186 ? 20.169 12.970 -24.881 1.00 91.81 186 ALA A CA 1
ATOM 1410 C C . ALA A 1 186 ? 19.134 12.744 -23.766 1.00 91.81 186 ALA A C 1
ATOM 1412 O O . ALA A 1 186 ? 18.637 13.709 -23.192 1.00 91.81 186 ALA A O 1
ATOM 1413 N N . ALA A 1 187 ? 18.850 11.490 -23.403 1.00 88.56 187 ALA A N 1
ATOM 1414 C CA . ALA A 1 187 ? 17.935 11.161 -22.311 1.00 88.56 187 ALA A CA 1
ATOM 1415 C C . ALA A 1 187 ? 18.445 11.662 -20.948 1.00 88.56 187 ALA A C 1
ATOM 1417 O O . ALA A 1 187 ? 17.660 12.184 -20.155 1.00 88.56 187 ALA A O 1
ATOM 1418 N N . VAL A 1 188 ? 19.755 11.559 -20.691 1.00 89.19 188 VAL A N 1
ATOM 1419 C CA . VAL A 1 188 ? 20.387 12.110 -19.481 1.00 89.19 188 VAL A CA 1
ATOM 1420 C C . VAL A 1 188 ? 20.287 13.636 -19.460 1.00 89.19 188 VAL A C 1
ATOM 1422 O O . VAL A 1 188 ? 19.895 14.197 -18.442 1.00 89.19 188 VAL A O 1
ATOM 1425 N N . VAL A 1 189 ? 20.573 14.314 -20.575 1.00 89.38 189 VAL A N 1
ATOM 1426 C CA . VAL A 1 189 ? 20.477 15.782 -20.679 1.00 89.38 189 VAL A CA 1
ATOM 1427 C C . VAL A 1 189 ? 19.037 16.265 -20.501 1.00 89.38 189 VAL A C 1
ATOM 1429 O O . VAL A 1 189 ? 18.785 17.223 -19.777 1.00 89.38 189 VAL A O 1
ATOM 1432 N N . VAL A 1 190 ? 18.059 15.597 -21.115 1.00 88.81 190 VAL A N 1
ATOM 1433 C CA . VAL A 1 190 ? 16.640 15.930 -20.920 1.00 88.81 190 VAL A CA 1
ATOM 1434 C C . VAL A 1 190 ? 16.244 15.742 -19.457 1.00 88.81 190 VAL A C 1
ATOM 1436 O O . VAL A 1 190 ? 15.549 16.589 -18.899 1.00 88.81 190 VAL A O 1
ATOM 1439 N N . LEU A 1 191 ? 16.714 14.671 -18.810 1.00 84.44 191 LEU A N 1
ATOM 1440 C CA . LEU A 1 191 ? 16.450 14.431 -17.397 1.00 84.44 191 LEU A CA 1
ATOM 1441 C C . LEU A 1 191 ? 17.041 15.530 -16.506 1.00 84.44 191 LEU A C 1
ATOM 1443 O O . LEU A 1 191 ? 16.347 15.995 -15.606 1.00 84.44 191 LEU A O 1
ATOM 1447 N N . THR A 1 192 ? 18.284 15.956 -16.743 1.00 83.12 192 THR A N 1
ATOM 1448 C CA . THR A 1 192 ? 18.916 17.018 -15.943 1.00 83.12 192 THR A CA 1
ATOM 1449 C C . THR A 1 192 ? 18.244 18.369 -16.165 1.00 83.12 192 THR A C 1
ATOM 1451 O O . THR A 1 192 ? 18.013 19.097 -15.204 1.00 83.12 192 THR A O 1
ATOM 1454 N N . VAL A 1 193 ? 17.837 18.688 -17.397 1.00 85.38 193 VAL A N 1
ATOM 1455 C CA . VAL A 1 193 ? 17.084 19.915 -17.701 1.00 85.38 193 VAL A CA 1
ATOM 1456 C C . VAL A 1 193 ? 15.709 19.906 -17.033 1.00 85.38 193 VAL A C 1
ATOM 1458 O O . VAL A 1 193 ? 15.306 20.916 -16.465 1.00 85.38 193 VAL A O 1
ATOM 1461 N N . LEU A 1 194 ? 14.985 18.784 -17.069 1.00 79.94 194 LEU A N 1
ATOM 1462 C CA . LEU A 1 194 ? 13.691 18.659 -16.392 1.00 79.94 194 LEU A CA 1
ATOM 1463 C C . LEU A 1 194 ? 13.835 18.720 -14.870 1.00 79.94 194 LEU A C 1
ATOM 1465 O O . LEU A 1 194 ? 13.019 19.364 -14.221 1.00 79.94 194 LEU A O 1
ATOM 1469 N N . ALA A 1 195 ? 14.871 18.094 -14.309 1.00 72.81 195 ALA A N 1
ATOM 1470 C CA . ALA A 1 195 ? 15.157 18.161 -12.879 1.00 72.81 195 ALA A CA 1
ATOM 1471 C C . ALA A 1 195 ? 15.461 19.599 -12.431 1.00 72.81 195 ALA A C 1
ATOM 1473 O O . ALA A 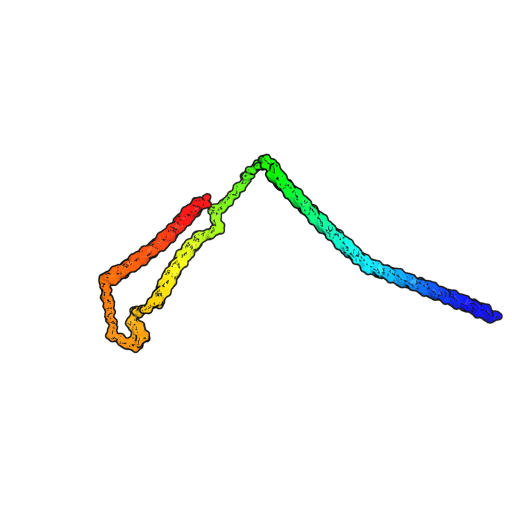1 195 ? 14.933 20.038 -11.417 1.00 72.81 195 ALA A O 1
ATOM 1474 N N . ASN A 1 196 ? 16.227 20.352 -13.223 1.00 74.56 196 ASN A N 1
ATOM 1475 C CA . ASN A 1 196 ? 16.551 21.751 -12.934 1.00 74.56 196 ASN A CA 1
ATOM 1476 C C . ASN A 1 196 ? 15.370 22.714 -13.140 1.00 74.56 196 ASN A C 1
ATOM 1478 O O . ASN A 1 196 ? 15.397 23.811 -12.603 1.00 74.56 196 ASN A O 1
ATOM 1482 N N . ARG A 1 197 ? 14.364 22.342 -13.944 1.00 69.75 197 ARG A N 1
ATOM 1483 C CA . ARG A 1 197 ? 13.134 23.132 -14.148 1.00 69.75 197 ARG A CA 1
ATOM 1484 C C . ARG A 1 197 ? 12.037 22.831 -13.123 1.00 69.75 197 ARG A C 1
ATOM 1486 O O . ARG A 1 197 ? 11.067 23.576 -13.062 1.00 69.75 197 ARG A O 1
ATOM 1493 N N . ALA A 1 198 ? 12.144 21.710 -12.412 1.00 59.06 198 ALA A N 1
ATOM 1494 C CA . ALA A 1 198 ? 11.157 21.246 -11.438 1.00 59.06 198 ALA A CA 1
ATOM 1495 C C . ALA A 1 198 ? 11.520 21.588 -9.978 1.00 59.06 198 ALA A C 1
ATOM 1497 O O . ALA A 1 198 ? 10.726 21.286 -9.088 1.00 59.06 198 ALA A O 1
ATOM 1498 N N . GLY A 1 199 ? 12.701 22.170 -9.740 1.00 51.09 199 GLY A N 1
ATOM 1499 C CA . GLY A 1 199 ? 13.095 22.801 -8.474 1.00 51.09 199 GLY A CA 1
ATOM 1500 C C . GLY A 1 199 ? 12.969 24.313 -8.564 1.00 51.09 199 GLY A C 1
ATOM 1501 O O . GLY A 1 199 ? 12.697 24.916 -7.505 1.00 51.09 199 GLY A O 1
#

Solvent-accessible surface area (backbone atoms only — not comparable to full-atom values): 11713 Å² total; per-residue (Å²): 122,71,71,59,56,58,52,51,50,52,50,52,49,54,52,49,52,51,49,52,53,53,50,50,53,49,49,56,49,50,53,51,51,49,52,54,51,53,52,51,62,65,48,49,62,54,54,53,51,52,51,55,47,52,55,50,51,50,51,52,53,49,50,51,51,52,55,51,49,52,50,51,51,55,50,49,54,51,52,49,48,70,73,60,51,81,77,68,82,80,74,78,86,72,75,87,74,74,71,72,62,81,92,68,76,69,60,84,62,50,54,61,51,51,50,54,49,52,51,49,50,52,52,51,51,51,49,52,57,53,69,70,51,90,70,79,93,42,72,68,56,48,30,70,75,71,74,51,88,78,93,75,84,82,81,83,79,76,49,70,69,54,54,53,52,51,54,50,50,54,52,50,52,50,52,51,56,51,47,53,52,50,51,51,52,50,52,51,51,52,49,52,54,50,54,68,70,68,96